Protein AF-A0A6I7PQ74-F1 (afdb_monomer)

Structure (mmCIF, N/CA/C/O backbone):
data_AF-A0A6I7PQ74-F1
#
_entry.id   AF-A0A6I7PQ74-F1
#
loop_
_atom_site.group_PDB
_atom_site.id
_atom_site.type_symbol
_atom_site.label_atom_id
_atom_site.label_alt_id
_atom_site.label_comp_id
_atom_site.label_asym_id
_atom_site.label_entity_id
_atom_site.label_seq_id
_atom_site.pdbx_PDB_ins_code
_atom_site.Cartn_x
_atom_site.Cartn_y
_atom_site.Cartn_z
_atom_site.occupancy
_atom_site.B_iso_or_equiv
_atom_site.auth_seq_id
_atom_site.auth_comp_id
_atom_site.auth_asym_id
_atom_site.auth_atom_id
_atom_site.pdbx_PDB_model_num
ATOM 1 N N . MET A 1 1 ? -25.616 -49.204 44.108 1.00 44.31 1 MET A N 1
ATOM 2 C CA . MET A 1 1 ? -26.438 -49.017 42.890 1.00 44.31 1 MET A CA 1
ATOM 3 C C . MET A 1 1 ? -25.703 -48.048 41.982 1.00 44.31 1 MET A C 1
ATOM 5 O O . MET A 1 1 ? -25.544 -46.885 42.328 1.00 44.31 1 MET A O 1
ATOM 9 N N . ASN A 1 2 ? -25.147 -48.596 40.903 1.00 40.66 2 ASN A N 1
ATOM 10 C CA . ASN A 1 2 ? -24.130 -47.999 40.041 1.00 40.66 2 ASN A CA 1
ATOM 11 C C . ASN A 1 2 ? -24.732 -46.964 39.084 1.00 40.66 2 ASN A C 1
ATOM 13 O O . ASN A 1 2 ? -25.643 -47.296 38.328 1.00 40.66 2 ASN A O 1
ATOM 17 N N . ARG A 1 3 ? -24.192 -45.739 39.067 1.00 51.81 3 ARG A N 1
ATOM 18 C CA . ARG A 1 3 ? -24.403 -44.793 37.964 1.00 51.81 3 ARG A CA 1
ATOM 19 C C . ARG A 1 3 ? -23.232 -44.907 36.997 1.00 51.81 3 ARG A C 1
ATOM 21 O O . ARG A 1 3 ? -22.090 -44.638 37.351 1.00 51.81 3 ARG A O 1
ATOM 28 N N . ILE A 1 4 ? -23.567 -45.382 35.807 1.00 55.44 4 ILE A N 1
ATOM 29 C CA . ILE A 1 4 ? -22.697 -45.624 34.663 1.00 55.44 4 ILE A CA 1
ATOM 30 C C . ILE A 1 4 ? -22.205 -44.278 34.119 1.00 55.44 4 ILE A C 1
ATOM 32 O O . ILE A 1 4 ? -22.999 -43.393 33.806 1.00 55.44 4 ILE A O 1
ATOM 36 N N . THR A 1 5 ? -20.888 -44.133 34.031 1.00 57.97 5 THR A N 1
ATOM 37 C CA . THR A 1 5 ? -20.173 -43.050 33.357 1.00 57.97 5 THR A CA 1
ATOM 38 C C . THR A 1 5 ? -20.185 -43.295 31.850 1.00 57.97 5 THR A C 1
ATOM 40 O O . THR A 1 5 ? -19.492 -44.170 31.334 1.00 57.97 5 THR A O 1
ATOM 43 N N . GLU A 1 6 ? -20.984 -42.517 31.125 1.00 54.41 6 GLU A N 1
ATOM 44 C CA . GLU A 1 6 ? -21.066 -42.579 29.667 1.00 54.41 6 GLU A CA 1
ATOM 45 C C . GLU A 1 6 ? -19.979 -41.679 29.050 1.00 54.41 6 GLU A C 1
ATOM 47 O O . GLU A 1 6 ? -20.106 -40.459 28.944 1.00 54.41 6 GLU A O 1
ATOM 52 N N . ILE A 1 7 ? -18.846 -42.293 28.695 1.00 57.53 7 ILE A N 1
ATOM 53 C CA . ILE A 1 7 ? -17.730 -41.641 27.999 1.00 57.53 7 ILE A CA 1
ATOM 54 C C . ILE A 1 7 ? -18.132 -41.433 26.536 1.00 57.53 7 ILE A C 1
ATOM 56 O O . ILE A 1 7 ? -18.120 -42.351 25.713 1.00 57.53 7 ILE A O 1
ATOM 60 N N . ARG A 1 8 ? -18.482 -40.188 26.212 1.00 53.41 8 ARG A N 1
ATOM 61 C CA . ARG A 1 8 ? -18.793 -39.712 24.863 1.00 53.41 8 ARG A CA 1
ATOM 62 C C . ARG A 1 8 ? -17.517 -39.742 24.007 1.00 53.41 8 ARG A C 1
ATOM 64 O O . ARG A 1 8 ? -16.715 -38.814 24.038 1.00 53.41 8 ARG A O 1
ATOM 71 N N . ARG A 1 9 ? -17.311 -40.829 23.255 1.00 46.28 9 ARG A N 1
ATOM 72 C CA . ARG A 1 9 ? -16.250 -40.944 22.239 1.00 46.28 9 ARG A CA 1
ATOM 73 C C . ARG A 1 9 ? -16.476 -39.898 21.143 1.00 46.28 9 ARG A C 1
ATOM 75 O O . ARG A 1 9 ? -17.407 -40.013 20.347 1.00 46.28 9 ARG A O 1
ATOM 82 N N . SER A 1 10 ? -15.618 -38.885 21.108 1.00 46.84 10 SER A N 1
ATOM 83 C CA . SER A 1 10 ? -15.500 -37.943 20.001 1.00 46.84 10 SER A CA 1
ATOM 84 C C . SER A 1 10 ? -15.026 -38.686 18.748 1.00 46.84 10 SER A C 1
ATOM 86 O O . SER A 1 10 ? -13.954 -39.287 18.713 1.00 46.84 10 SER A O 1
ATOM 88 N N . ARG A 1 11 ? -15.848 -38.665 17.696 1.00 48.28 11 ARG A N 1
ATOM 89 C CA . ARG A 1 11 ? -15.422 -39.039 16.346 1.00 48.28 11 ARG A CA 1
ATOM 90 C C . ARG A 1 11 ? -14.516 -37.922 15.828 1.00 48.28 11 ARG A C 1
ATOM 92 O O . ARG A 1 11 ? -15.005 -36.851 15.482 1.00 48.28 11 ARG A O 1
ATOM 99 N N . MET A 1 12 ? -13.205 -38.157 15.821 1.00 37.91 12 MET A N 1
ATOM 100 C CA . MET A 1 12 ? -12.262 -37.318 15.083 1.00 37.91 12 MET A CA 1
ATOM 101 C C . MET A 1 12 ? -12.514 -37.494 13.580 1.00 37.91 12 MET A C 1
ATOM 103 O O . MET A 1 12 ? -12.555 -38.615 13.077 1.00 37.91 12 MET A O 1
ATOM 107 N N . SER A 1 13 ? -12.731 -36.376 12.891 1.00 40.56 13 SER A N 1
ATOM 108 C CA . SER A 1 13 ? -12.896 -36.297 11.439 1.00 40.56 13 SER A CA 1
ATOM 109 C C . SER A 1 13 ? -11.535 -36.448 10.737 1.00 40.56 13 SER A C 1
ATOM 111 O O . SER A 1 13 ? -10.608 -35.720 11.100 1.00 40.56 13 SER A O 1
ATOM 113 N N . PRO A 1 14 ? -11.379 -37.340 9.741 1.00 44.56 14 PRO A N 1
ATOM 114 C CA . PRO A 1 14 ? -10.158 -37.464 8.953 1.00 44.56 14 PRO A CA 1
ATOM 115 C C . PRO A 1 14 ? -10.246 -36.578 7.698 1.00 44.56 14 PRO A C 1
ATOM 117 O O . PRO A 1 14 ? -10.572 -37.064 6.622 1.00 44.56 14 PRO A O 1
ATOM 120 N N . ILE A 1 15 ? -9.992 -35.267 7.816 1.00 44.56 15 ILE A N 1
ATOM 121 C CA . ILE A 1 15 ? -9.874 -34.360 6.646 1.00 44.56 15 ILE A CA 1
ATOM 122 C C . ILE A 1 15 ? -8.719 -33.357 6.830 1.00 44.56 15 ILE A C 1
ATOM 124 O O . ILE A 1 15 ? -8.861 -32.163 6.593 1.00 44.56 15 ILE A O 1
ATOM 128 N N . VAL A 1 16 ? -7.545 -33.822 7.265 1.00 44.41 16 VAL A N 1
ATOM 129 C CA . VAL A 1 16 ? -6.308 -33.019 7.190 1.00 44.41 16 VAL A CA 1
ATOM 130 C C . VAL A 1 16 ? -5.171 -33.915 6.714 1.00 44.41 16 VAL A C 1
ATOM 132 O O . VAL A 1 16 ? -4.283 -34.299 7.470 1.00 44.41 16 VAL A O 1
ATOM 135 N N . THR A 1 17 ? -5.234 -34.346 5.456 1.00 46.34 17 THR A N 1
ATOM 136 C CA . THR A 1 17 ? -4.121 -35.055 4.808 1.00 46.34 17 THR A CA 1
ATOM 137 C C . THR A 1 17 ? -4.219 -34.890 3.293 1.00 46.34 17 THR A C 1
ATOM 139 O O . THR A 1 17 ? -4.745 -35.768 2.627 1.00 46.34 17 THR A O 1
ATOM 142 N N . ALA A 1 18 ? -3.784 -33.740 2.763 1.00 39.78 18 ALA A N 1
ATOM 143 C CA . ALA A 1 18 ? -3.251 -33.577 1.397 1.00 39.78 18 ALA A CA 1
ATOM 144 C C . ALA A 1 18 ? -3.149 -32.086 1.026 1.00 39.78 18 ALA A C 1
ATOM 146 O O . ALA A 1 18 ? -4.133 -31.504 0.588 1.00 39.78 18 ALA A O 1
ATOM 147 N N . ALA A 1 19 ? -1.967 -31.486 1.203 1.00 38.53 19 ALA A N 1
ATOM 148 C CA . ALA A 1 19 ? -1.427 -30.396 0.370 1.00 38.53 19 ALA A CA 1
ATOM 149 C C . ALA A 1 19 ? -0.080 -29.923 0.953 1.00 38.53 19 ALA A C 1
ATOM 151 O O . ALA A 1 19 ? 0.060 -28.793 1.410 1.00 38.53 19 ALA A O 1
ATOM 152 N N . LEU A 1 20 ? 0.913 -30.815 0.990 1.00 41.53 20 LEU A N 1
ATOM 153 C CA . LEU A 1 20 ? 2.302 -30.449 1.274 1.00 41.53 20 LEU A CA 1
ATOM 154 C C . LEU A 1 20 ? 3.228 -31.266 0.364 1.00 41.53 20 LEU A C 1
ATOM 156 O O . LEU A 1 20 ? 3.844 -32.236 0.789 1.00 41.53 20 LEU A O 1
ATOM 160 N N . ALA A 1 21 ? 3.254 -30.910 -0.918 1.00 40.97 21 ALA A N 1
ATOM 161 C CA . ALA A 1 21 ? 4.256 -31.350 -1.886 1.00 40.97 21 ALA A CA 1
ATOM 162 C C . ALA A 1 21 ? 4.223 -30.400 -3.098 1.00 40.97 21 ALA A C 1
ATOM 164 O O . ALA A 1 21 ? 3.136 -29.987 -3.493 1.00 40.97 21 ALA A O 1
ATOM 165 N N . CYS A 1 22 ? 5.398 -30.111 -3.678 1.00 34.59 22 CYS A N 1
ATOM 166 C CA . CYS A 1 22 ? 5.695 -29.159 -4.773 1.00 34.59 22 CYS A CA 1
ATOM 167 C C . CYS A 1 22 ? 5.800 -27.691 -4.296 1.00 34.59 22 CYS A C 1
ATOM 169 O O . CYS A 1 22 ? 4.827 -27.126 -3.830 1.00 34.59 22 CYS A O 1
ATOM 171 N N . VAL A 1 23 ? 6.926 -26.968 -4.363 1.00 38.47 23 VAL A N 1
ATOM 172 C CA . VAL A 1 23 ? 8.074 -27.003 -5.284 1.00 38.47 23 VAL A CA 1
ATOM 173 C C . VAL A 1 23 ? 9.326 -26.492 -4.544 1.00 38.47 23 VAL A C 1
ATOM 175 O O . VAL A 1 23 ? 9.406 -25.318 -4.193 1.00 38.47 23 VAL A O 1
ATOM 178 N N . ILE A 1 24 ? 10.318 -27.361 -4.338 1.00 43.81 24 ILE A N 1
ATOM 179 C CA . ILE A 1 24 ? 11.718 -26.986 -4.084 1.00 43.81 24 ILE A CA 1
ATOM 180 C C . ILE A 1 24 ? 12.509 -27.559 -5.255 1.00 43.81 24 ILE A C 1
ATOM 182 O O . ILE A 1 24 ? 12.696 -28.769 -5.313 1.00 43.81 24 ILE A O 1
ATOM 186 N N . ALA A 1 25 ? 12.920 -26.706 -6.192 1.00 38.47 25 ALA A N 1
ATOM 187 C CA . ALA A 1 25 ? 14.064 -26.922 -7.082 1.00 38.47 25 ALA A CA 1
ATOM 188 C C . ALA A 1 25 ? 14.240 -25.689 -7.982 1.00 38.47 25 ALA A C 1
ATOM 190 O O . ALA A 1 25 ? 13.683 -25.631 -9.073 1.00 38.47 25 ALA A O 1
ATOM 191 N N . SER A 1 26 ? 15.043 -24.723 -7.539 1.00 37.19 26 SER A N 1
ATOM 192 C CA . SER A 1 26 ? 15.700 -23.791 -8.460 1.00 37.19 26 SER A CA 1
ATOM 193 C C . SER A 1 26 ? 17.198 -23.829 -8.170 1.00 37.19 26 SER A C 1
ATOM 195 O O . SER A 1 26 ? 17.600 -23.468 -7.061 1.00 37.19 26 SER A O 1
ATOM 197 N N . PRO A 1 27 ? 18.022 -24.319 -9.111 1.00 51.00 27 PRO A N 1
ATOM 198 C CA . PRO A 1 27 ? 19.454 -24.426 -8.917 1.00 51.00 27 PRO A CA 1
ATOM 199 C C . PRO A 1 27 ? 20.116 -23.050 -8.983 1.00 51.00 27 PRO A C 1
ATOM 201 O O . PRO A 1 27 ? 19.767 -22.193 -9.796 1.00 51.00 27 PRO A O 1
ATOM 204 N N . LEU A 1 28 ? 21.118 -22.889 -8.124 1.00 45.72 28 LEU A N 1
ATOM 205 C CA . LEU A 1 28 ? 22.180 -21.899 -8.232 1.00 45.72 28 LEU A CA 1
ATOM 206 C C . LEU A 1 28 ? 22.767 -21.910 -9.651 1.00 45.72 28 LEU A C 1
ATOM 208 O O . LEU A 1 28 ? 23.488 -22.836 -10.014 1.00 45.72 28 LEU A O 1
ATOM 212 N N . PHE A 1 29 ? 22.505 -20.858 -10.426 1.00 38.69 29 PHE A N 1
ATOM 213 C CA . PHE A 1 29 ? 23.342 -20.488 -11.564 1.00 38.69 29 PHE A CA 1
ATOM 214 C C . PHE A 1 29 ? 24.131 -19.235 -11.187 1.00 38.69 29 PHE A C 1
ATOM 216 O O . PHE A 1 29 ? 23.654 -18.106 -11.284 1.00 38.69 29 PHE A O 1
ATOM 223 N N . VAL A 1 30 ? 25.348 -19.475 -10.701 1.00 44.66 30 VAL A N 1
ATOM 224 C CA . VAL A 1 30 ? 26.424 -18.490 -10.612 1.00 44.66 30 VAL A CA 1
ATOM 225 C C . VAL A 1 30 ? 27.302 -18.688 -11.846 1.00 44.66 30 VAL A C 1
ATOM 227 O O . VAL A 1 30 ? 28.037 -19.663 -11.939 1.00 44.66 30 VAL A O 1
ATOM 230 N N . ALA A 1 31 ? 27.203 -17.762 -12.794 1.00 39.38 31 ALA A N 1
ATOM 231 C CA . ALA A 1 31 ? 28.202 -17.453 -13.818 1.00 39.38 31 ALA A CA 1
ATOM 232 C C . ALA A 1 31 ? 27.867 -16.015 -14.253 1.00 39.38 31 ALA A C 1
ATOM 234 O O . ALA A 1 31 ? 26.764 -15.746 -14.708 1.00 39.38 31 ALA A O 1
ATOM 235 N N . GLY A 1 32 ? 28.656 -14.999 -13.921 1.00 39.94 32 GLY A N 1
ATOM 236 C CA . GLY A 1 32 ? 29.970 -14.790 -14.506 1.00 39.94 32 GLY A CA 1
ATOM 237 C C . GLY A 1 32 ? 29.834 -13.838 -15.697 1.00 39.94 32 GLY A C 1
ATOM 238 O O . GLY A 1 32 ? 29.853 -14.288 -16.832 1.00 39.94 32 GLY A O 1
ATOM 239 N N . VAL A 1 33 ? 29.698 -12.531 -15.443 1.00 43.78 33 VAL A N 1
ATOM 240 C CA . VAL A 1 33 ? 30.029 -11.495 -16.436 1.00 43.78 33 VAL A CA 1
ATOM 241 C C . VAL A 1 33 ? 30.869 -10.434 -15.741 1.00 43.78 33 VAL A C 1
ATOM 243 O O . VAL A 1 33 ? 30.378 -9.587 -14.996 1.00 43.78 33 VAL A O 1
ATOM 246 N N . ALA A 1 34 ? 32.171 -10.562 -15.963 1.00 39.16 34 ALA A N 1
ATOM 247 C CA . ALA A 1 34 ? 33.168 -9.550 -15.699 1.00 39.16 34 ALA A CA 1
ATOM 248 C C . ALA A 1 34 ? 33.201 -8.530 -16.853 1.00 39.16 34 ALA A C 1
ATOM 250 O O . ALA A 1 34 ? 33.018 -8.896 -18.008 1.00 39.16 34 ALA A O 1
ATOM 251 N N . ALA A 1 35 ? 33.482 -7.278 -16.485 1.00 47.09 35 ALA A N 1
ATOM 252 C CA . ALA A 1 35 ? 34.265 -6.271 -17.210 1.00 47.09 35 ALA A CA 1
ATOM 253 C C . ALA A 1 35 ? 34.015 -6.018 -18.717 1.00 47.09 35 ALA A C 1
ATOM 255 O O . ALA A 1 35 ? 34.464 -6.781 -19.563 1.00 47.09 35 ALA A O 1
ATOM 256 N N . ALA A 1 36 ? 33.440 -4.845 -19.020 1.00 39.34 36 ALA A N 1
ATOM 257 C CA . ALA A 1 36 ? 33.632 -3.982 -20.208 1.00 39.34 36 ALA A CA 1
ATOM 258 C C . ALA A 1 36 ? 32.464 -2.967 -20.196 1.00 39.34 36 ALA A C 1
ATOM 260 O O . ALA A 1 36 ? 31.334 -3.378 -19.987 1.00 39.34 36 ALA A O 1
ATOM 261 N N . GLN A 1 37 ? 32.565 -1.649 -20.347 1.00 42.19 37 GLN A N 1
ATOM 262 C CA . GLN A 1 37 ? 33.570 -0.756 -20.903 1.00 42.19 37 GLN A CA 1
ATOM 263 C C . GLN A 1 37 ? 33.340 0.636 -20.293 1.00 42.19 37 GLN A C 1
ATOM 265 O O . GLN A 1 37 ? 32.221 1.141 -20.254 1.00 42.19 37 GLN A O 1
ATOM 270 N N . THR A 1 38 ? 34.423 1.261 -19.851 1.00 46.16 38 THR A N 1
ATOM 271 C CA . THR A 1 38 ? 34.591 2.715 -19.826 1.00 46.16 38 THR A CA 1
ATOM 272 C C . THR A 1 38 ? 34.871 3.201 -21.247 1.00 46.16 38 THR A C 1
ATOM 274 O O . THR A 1 38 ? 35.701 2.591 -21.922 1.00 46.16 38 THR A O 1
ATOM 277 N N . GLY A 1 39 ? 34.274 4.315 -21.673 1.00 38.22 39 GLY A N 1
ATOM 278 C CA . GLY A 1 39 ? 34.797 5.058 -22.819 1.00 38.22 39 GLY A CA 1
ATOM 279 C C . GLY A 1 39 ? 33.821 6.004 -23.515 1.00 38.22 39 GLY A C 1
ATOM 280 O O . GLY A 1 39 ? 32.796 5.565 -24.020 1.00 38.22 39 GLY A O 1
ATOM 281 N N . ALA A 1 40 ? 34.280 7.252 -23.622 1.00 37.44 40 ALA A N 1
ATOM 282 C CA . ALA A 1 40 ? 34.089 8.185 -24.734 1.00 37.44 40 ALA A CA 1
ATOM 283 C C . ALA A 1 40 ? 32.854 9.113 -24.743 1.00 37.44 40 ALA A C 1
ATOM 285 O O . ALA A 1 40 ? 31.758 8.755 -25.157 1.00 37.44 40 ALA A O 1
ATOM 286 N N . GLU A 1 41 ? 33.128 10.349 -24.306 1.00 42.25 41 GLU A N 1
ATOM 287 C CA . GLU A 1 41 ? 33.090 11.563 -25.143 1.00 42.25 41 GLU A CA 1
ATOM 288 C C . GLU A 1 41 ? 31.777 11.930 -25.854 1.00 42.25 41 GLU A C 1
ATOM 290 O O . GLU A 1 41 ? 31.393 11.356 -26.869 1.00 42.25 41 GLU A O 1
ATOM 295 N N . ALA A 1 42 ? 31.174 13.027 -25.390 1.00 42.72 42 ALA A N 1
ATOM 296 C CA . ALA A 1 42 ? 30.346 13.893 -26.221 1.00 42.72 42 ALA A CA 1
ATOM 297 C C . ALA A 1 42 ? 30.714 15.357 -25.931 1.00 42.72 42 ALA A C 1
ATOM 299 O O . ALA A 1 42 ? 30.072 16.043 -25.13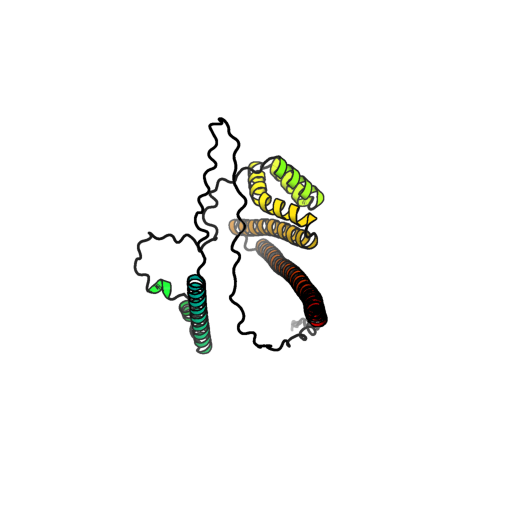6 1.00 42.72 42 ALA A O 1
ATOM 300 N N . GLU A 1 43 ? 31.800 15.804 -26.564 1.00 44.12 43 GLU A N 1
ATOM 301 C CA . GLU A 1 43 ? 32.066 17.217 -26.817 1.00 44.12 43 GLU A CA 1
ATOM 302 C C . GLU A 1 43 ? 31.292 17.698 -28.055 1.00 44.12 43 GLU A C 1
ATOM 304 O O . GLU A 1 43 ? 31.106 16.966 -29.024 1.00 44.12 43 GLU A O 1
ATOM 309 N N . ALA A 1 44 ? 30.951 18.987 -28.005 1.00 44.97 44 ALA A N 1
ATOM 310 C CA . ALA A 1 44 ? 30.674 19.895 -29.114 1.00 44.97 44 ALA A CA 1
ATOM 311 C C . ALA A 1 44 ? 29.372 19.710 -29.917 1.00 44.97 44 ALA A C 1
ATOM 313 O O . ALA A 1 44 ? 29.272 18.905 -30.834 1.00 44.97 44 ALA A O 1
ATOM 314 N N . GLN A 1 45 ? 28.451 20.658 -29.715 1.00 40.12 45 GLN A N 1
ATOM 315 C CA . GLN A 1 45 ? 28.135 21.615 -30.781 1.00 40.12 45 GLN A CA 1
ATOM 316 C C . GLN A 1 45 ? 27.555 22.902 -30.187 1.00 40.12 45 GLN A C 1
ATOM 318 O O . GLN A 1 45 ? 26.443 22.941 -29.663 1.00 40.12 45 GLN A O 1
ATOM 323 N N . GLY A 1 46 ? 28.368 23.957 -30.255 1.00 42.19 46 GLY A N 1
ATOM 324 C CA . GLY A 1 46 ? 27.918 25.327 -30.088 1.00 42.19 46 GLY A CA 1
ATOM 325 C C . GLY A 1 46 ? 27.106 25.757 -31.304 1.00 42.19 46 GLY A C 1
ATOM 326 O O . GLY A 1 46 ? 27.487 25.484 -32.440 1.00 42.19 46 GLY A O 1
ATOM 327 N N . VAL A 1 47 ? 26.003 26.452 -31.046 1.00 45.94 47 VAL A N 1
ATOM 328 C CA . VAL A 1 47 ? 25.350 27.320 -32.023 1.00 45.94 47 VAL A CA 1
ATOM 329 C C . VAL A 1 47 ? 25.173 28.678 -31.362 1.00 45.94 47 VAL A C 1
ATOM 331 O O . VAL A 1 47 ? 24.790 28.798 -30.197 1.00 45.94 47 VAL A O 1
ATOM 334 N N . GLU A 1 48 ? 25.584 29.672 -32.129 1.00 41.00 48 GLU A N 1
ATOM 335 C CA . GLU A 1 48 ? 25.868 31.043 -31.768 1.00 41.00 48 GLU A CA 1
ATOM 336 C C . GLU A 1 48 ? 24.662 31.806 -31.215 1.00 41.00 48 GLU A C 1
ATOM 338 O O . GLU A 1 48 ? 23.513 31.659 -31.635 1.00 41.00 48 GLU A O 1
ATOM 343 N N . ARG A 1 49 ? 24.985 32.691 -30.271 1.00 46.81 49 ARG A N 1
ATOM 344 C CA . ARG A 1 49 ? 24.196 33.864 -29.913 1.00 46.81 49 ARG A CA 1
ATOM 345 C C . ARG A 1 49 ? 24.380 34.931 -30.987 1.00 46.81 49 ARG A C 1
ATOM 347 O O . ARG A 1 49 ? 25.511 35.328 -31.213 1.00 46.81 49 ARG A O 1
ATOM 354 N N . GLU A 1 50 ? 23.279 35.518 -31.438 1.00 45.38 50 GLU A N 1
ATOM 355 C CA . GLU A 1 50 ? 23.146 36.966 -31.662 1.00 45.38 50 GLU A CA 1
ATOM 356 C C . GLU A 1 50 ? 21.646 37.314 -31.584 1.00 45.38 50 GLU A C 1
ATOM 358 O O . GLU A 1 50 ? 20.821 36.828 -32.346 1.00 45.38 50 GLU A O 1
ATOM 363 N N . ALA A 1 51 ? 21.199 37.850 -30.448 1.00 47.22 51 ALA A N 1
ATOM 364 C CA . ALA A 1 51 ? 21.057 39.283 -30.177 1.00 47.22 51 ALA A CA 1
ATOM 365 C C . ALA A 1 51 ? 19.746 39.881 -30.727 1.00 47.22 51 ALA A C 1
ATOM 367 O O . ALA A 1 51 ? 19.663 40.336 -31.864 1.00 47.22 51 ALA A O 1
ATOM 368 N N . ARG A 1 52 ? 18.739 39.999 -29.849 1.00 41.69 52 ARG A N 1
ATOM 369 C CA . ARG A 1 52 ? 17.787 41.113 -29.912 1.00 41.69 52 ARG A CA 1
ATOM 370 C C . ARG A 1 52 ? 17.272 41.494 -28.521 1.00 41.69 52 ARG A C 1
ATOM 372 O O . ARG A 1 52 ? 16.593 40.730 -27.847 1.00 41.69 52 ARG A O 1
ATOM 379 N N . THR A 1 53 ? 17.705 42.691 -28.139 1.00 47.66 53 THR A N 1
ATOM 380 C CA . THR A 1 53 ? 17.169 43.669 -27.176 1.00 47.66 53 THR A CA 1
ATOM 381 C C . THR A 1 53 ? 15.650 43.551 -26.971 1.00 47.66 53 THR A C 1
ATOM 383 O O . THR A 1 53 ? 14.931 43.300 -27.929 1.00 47.66 53 THR A O 1
ATOM 386 N N . ASP A 1 54 ? 15.068 43.783 -25.799 1.00 41.41 54 ASP A N 1
ATOM 387 C CA . ASP A 1 54 ? 14.985 45.081 -25.129 1.00 41.41 54 ASP A CA 1
ATOM 388 C C . ASP A 1 54 ? 14.053 44.927 -23.904 1.00 41.41 54 ASP A C 1
ATOM 390 O O . ASP A 1 54 ? 13.150 44.094 -23.897 1.00 41.41 54 ASP A O 1
ATOM 394 N N . ARG A 1 55 ? 14.249 45.817 -22.931 1.00 41.88 55 ARG A N 1
ATOM 395 C CA . ARG A 1 55 ? 13.228 46.391 -22.043 1.00 41.88 55 ARG A CA 1
ATOM 396 C C . ARG A 1 55 ? 12.404 45.530 -21.067 1.00 41.88 55 ARG A C 1
ATOM 398 O O . ARG A 1 55 ? 11.364 44.965 -21.368 1.00 41.88 55 ARG A O 1
ATOM 405 N N . THR A 1 56 ? 12.778 45.741 -19.801 1.00 50.59 56 THR A N 1
ATOM 406 C CA . THR A 1 56 ? 11.885 46.143 -18.695 1.00 50.59 56 THR A CA 1
ATOM 407 C C . THR A 1 56 ? 10.722 45.223 -18.339 1.00 50.59 56 THR A C 1
ATOM 409 O O . THR A 1 56 ? 9.598 45.482 -18.738 1.00 50.59 56 THR A O 1
ATOM 412 N N . GLU A 1 57 ? 10.959 44.317 -17.387 1.00 46.44 57 GLU A N 1
ATOM 413 C CA . GLU A 1 57 ? 9.963 43.989 -16.364 1.00 46.44 57 GLU A CA 1
ATOM 414 C C . GLU A 1 57 ? 10.647 43.619 -15.039 1.00 46.44 57 GLU A C 1
ATOM 416 O O . GLU A 1 57 ? 11.351 42.623 -14.878 1.00 46.44 57 GLU A O 1
ATOM 421 N N . ARG A 1 58 ? 10.479 44.528 -14.075 1.00 53.59 58 ARG A N 1
ATOM 422 C CA . ARG A 1 58 ? 10.759 44.324 -12.657 1.00 53.59 58 ARG A CA 1
ATOM 423 C C . ARG A 1 58 ? 9.770 43.288 -12.111 1.00 53.59 58 ARG A C 1
ATOM 425 O O . ARG A 1 58 ? 8.603 43.316 -12.478 1.00 53.59 58 ARG A O 1
ATOM 432 N N . ARG A 1 59 ? 10.210 42.559 -11.074 1.00 48.69 59 ARG A N 1
ATOM 433 C CA . ARG A 1 59 ? 9.379 41.831 -10.087 1.00 48.69 59 ARG A CA 1
ATOM 434 C C . ARG A 1 59 ? 9.043 40.376 -10.439 1.00 48.69 59 ARG A C 1
ATOM 436 O O . ARG A 1 59 ? 7.896 39.981 -10.574 1.00 48.69 59 ARG A O 1
ATOM 443 N N . GLY A 1 60 ? 10.086 39.556 -10.451 1.00 45.47 60 GLY A N 1
ATOM 444 C CA . GLY A 1 60 ? 9.964 38.106 -10.516 1.00 45.47 60 GLY A CA 1
ATOM 445 C C . GLY A 1 60 ? 11.329 37.480 -10.709 1.00 45.47 60 GLY A C 1
ATOM 446 O O . GLY A 1 60 ? 11.563 36.868 -11.737 1.00 45.47 60 GLY A O 1
ATOM 447 N N . GLN A 1 61 ? 12.264 37.677 -9.772 1.00 41.53 61 GLN A N 1
ATOM 448 C CA . GLN A 1 61 ? 13.445 36.817 -9.761 1.00 41.53 61 GLN A CA 1
ATOM 449 C C . GLN A 1 61 ? 12.935 35.405 -9.441 1.00 41.53 61 GLN A C 1
ATOM 451 O O . GLN A 1 61 ? 12.495 35.192 -8.303 1.00 41.53 61 GLN A O 1
ATOM 456 N N . PRO A 1 62 ? 12.939 34.441 -10.390 1.00 47.38 62 PRO A N 1
ATOM 457 C CA . PRO A 1 62 ? 12.868 33.050 -9.993 1.00 47.38 62 PRO A CA 1
ATOM 458 C C . PRO A 1 62 ? 13.994 32.895 -8.984 1.00 47.38 62 PRO A C 1
ATOM 460 O O . PRO A 1 62 ? 15.127 33.296 -9.261 1.00 47.38 62 PRO A O 1
ATOM 463 N N . ARG A 1 63 ? 13.681 32.399 -7.782 1.00 54.53 63 ARG A N 1
ATOM 464 C CA . ARG A 1 63 ? 14.731 31.886 -6.909 1.00 54.53 63 ARG A CA 1
ATOM 465 C C . ARG A 1 63 ? 15.532 30.978 -7.820 1.00 54.53 63 ARG A C 1
ATOM 467 O O . ARG A 1 63 ? 14.983 29.972 -8.267 1.00 54.53 63 ARG A O 1
ATOM 474 N N . GLN A 1 64 ? 16.752 31.395 -8.168 1.00 49.00 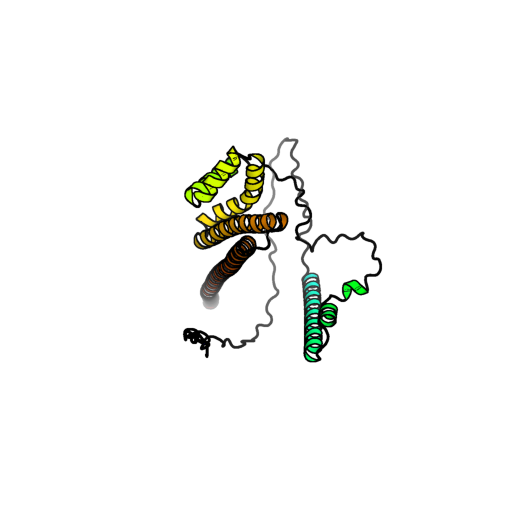64 GLN A N 1
ATOM 475 C CA . GLN A 1 64 ? 17.740 30.508 -8.736 1.00 49.00 64 GLN A CA 1
ATOM 476 C C . GLN A 1 64 ? 17.751 29.382 -7.724 1.00 49.00 64 GLN A C 1
ATOM 478 O O . GLN A 1 64 ? 18.213 29.537 -6.591 1.00 49.00 64 GLN A O 1
ATOM 483 N N . ARG A 1 65 ? 17.057 28.300 -8.082 1.00 49.50 65 ARG A N 1
ATOM 484 C CA . ARG A 1 65 ? 17.194 27.006 -7.464 1.00 49.50 65 ARG A CA 1
ATOM 485 C C . ARG A 1 65 ? 18.629 26.715 -7.811 1.00 49.50 65 ARG A C 1
ATOM 487 O O . ARG A 1 65 ? 18.893 26.229 -8.905 1.00 49.50 65 ARG A O 1
ATOM 494 N N . GLY A 1 66 ? 19.526 27.224 -6.961 1.00 49.41 66 GLY A N 1
ATOM 495 C CA . GLY A 1 66 ? 20.946 27.070 -7.136 1.00 49.41 66 GLY A CA 1
ATOM 496 C C . GLY A 1 66 ? 21.128 25.611 -7.463 1.00 49.41 66 GLY A C 1
ATOM 497 O O . GLY A 1 66 ? 20.419 24.766 -6.898 1.00 49.41 66 GLY A O 1
ATOM 498 N N . GLU A 1 67 ? 21.986 25.352 -8.435 1.00 48.31 67 GLU A N 1
ATOM 499 C CA . GLU A 1 67 ? 22.624 24.070 -8.656 1.00 48.31 67 GLU A CA 1
ATOM 500 C C . GLU A 1 67 ? 23.257 23.646 -7.324 1.00 48.31 67 GLU A C 1
ATOM 502 O O . GLU A 1 67 ? 24.453 23.747 -7.079 1.00 48.31 67 GLU A O 1
ATOM 507 N N . ALA A 1 68 ? 22.411 23.248 -6.381 1.00 50.00 68 ALA A N 1
ATOM 508 C CA . ALA A 1 68 ? 22.734 22.739 -5.079 1.00 50.00 68 ALA A CA 1
ATOM 509 C C . ALA A 1 68 ? 23.103 21.301 -5.366 1.00 50.00 68 ALA A C 1
ATOM 511 O O . ALA A 1 68 ? 22.303 20.396 -5.159 1.00 50.00 68 ALA A O 1
ATOM 512 N N . GLY A 1 69 ? 24.287 21.173 -5.964 1.00 52.16 69 GLY A N 1
ATOM 513 C CA . GLY A 1 69 ? 24.964 19.959 -6.338 1.00 52.16 69 GLY A CA 1
ATOM 514 C C . GLY A 1 69 ? 24.031 18.913 -6.920 1.00 52.16 69 GLY A C 1
ATOM 515 O O . GLY A 1 69 ? 23.473 18.096 -6.182 1.00 52.16 69 GLY A O 1
ATOM 516 N N . ALA A 1 70 ? 24.095 18.748 -8.238 1.00 48.94 70 ALA A N 1
ATOM 517 C CA . ALA A 1 70 ? 24.452 17.415 -8.700 1.00 48.94 70 ALA A CA 1
ATOM 518 C C . ALA A 1 70 ? 25.761 17.048 -7.975 1.00 48.94 70 ALA A C 1
ATOM 520 O O . ALA A 1 70 ? 26.856 17.300 -8.460 1.00 48.94 70 ALA A O 1
ATOM 521 N N . ARG A 1 71 ? 25.651 16.611 -6.712 1.00 58.81 71 ARG 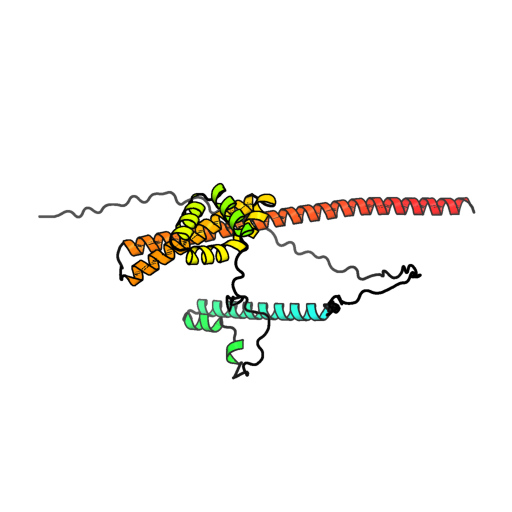A N 1
ATOM 522 C CA . ARG A 1 71 ? 26.749 16.017 -5.975 1.00 58.81 71 ARG A CA 1
ATOM 523 C C . ARG A 1 71 ? 27.031 14.796 -6.807 1.00 58.81 71 ARG A C 1
ATOM 525 O O . ARG A 1 71 ? 26.231 13.863 -6.772 1.00 58.81 71 ARG A O 1
ATOM 532 N N . GLU A 1 72 ? 28.074 14.869 -7.620 1.00 56.72 72 GLU A N 1
ATOM 533 C CA . GLU A 1 72 ? 28.641 13.705 -8.265 1.00 56.72 72 GLU A CA 1
ATOM 534 C C . GLU A 1 72 ? 28.756 12.658 -7.166 1.00 56.72 72 GLU A C 1
ATOM 536 O O . GLU A 1 72 ? 29.502 12.809 -6.194 1.00 56.72 72 GLU A O 1
ATOM 541 N N . PHE A 1 73 ? 27.872 11.666 -7.227 1.00 65.56 73 PHE A N 1
ATOM 542 C CA . PHE A 1 73 ? 27.923 10.532 -6.335 1.00 65.56 73 PHE A CA 1
ATOM 543 C C . PHE A 1 73 ? 29.155 9.772 -6.783 1.00 65.56 73 PHE A C 1
ATOM 545 O O . PHE A 1 73 ? 29.054 8.908 -7.651 1.00 65.56 73 PHE A O 1
ATOM 552 N N . SER A 1 74 ? 30.323 10.163 -6.265 1.00 85.50 74 SER A N 1
ATOM 553 C CA . SER A 1 74 ? 31.554 9.510 -6.668 1.00 85.50 74 SER A CA 1
ATOM 554 C C . SER A 1 74 ? 31.406 8.022 -6.376 1.00 85.50 74 SER A C 1
ATOM 556 O O . SER A 1 74 ? 30.845 7.604 -5.350 1.00 85.50 74 SER A O 1
ATOM 558 N N . THR A 1 75 ? 31.864 7.218 -7.324 1.00 86.88 75 THR A N 1
ATOM 559 C CA . THR A 1 75 ? 31.882 5.761 -7.227 1.00 86.88 75 THR A CA 1
ATOM 560 C C . THR A 1 75 ? 32.534 5.298 -5.926 1.00 86.88 75 THR A C 1
ATOM 562 O O . THR A 1 75 ? 32.084 4.332 -5.317 1.00 86.88 75 THR A O 1
ATOM 565 N N . GLU A 1 76 ? 33.518 6.050 -5.439 1.00 88.81 76 GLU A N 1
ATOM 566 C CA . GLU A 1 76 ? 34.224 5.854 -4.177 1.00 88.81 76 GLU A CA 1
ATOM 567 C C . GLU A 1 76 ? 33.297 6.018 -2.967 1.00 88.81 76 GLU A C 1
ATOM 569 O O . GLU A 1 76 ? 33.267 5.135 -2.111 1.00 88.81 76 GLU A O 1
ATOM 574 N N . VAL A 1 77 ? 32.473 7.072 -2.914 1.00 84.00 77 VAL A N 1
ATOM 575 C CA . VAL A 1 77 ? 31.504 7.271 -1.818 1.00 84.00 77 VAL A CA 1
ATOM 576 C C . VAL A 1 77 ? 30.430 6.182 -1.835 1.00 84.00 77 VAL A C 1
ATOM 578 O O . VAL A 1 77 ? 29.976 5.729 -0.781 1.00 84.00 77 VAL A O 1
ATOM 581 N N . MET A 1 78 ? 30.006 5.737 -3.021 1.00 87.25 78 MET A N 1
ATOM 582 C CA . MET A 1 78 ? 29.053 4.632 -3.138 1.00 87.25 78 MET A CA 1
ATOM 583 C C . MET A 1 78 ? 29.676 3.302 -2.694 1.00 87.25 78 MET A C 1
ATOM 585 O O . MET A 1 78 ? 29.042 2.570 -1.935 1.00 87.25 78 MET A O 1
ATOM 589 N N . ARG A 1 79 ? 30.926 3.024 -3.089 1.00 93.69 79 ARG A N 1
ATOM 590 C CA . ARG A 1 79 ? 31.692 1.849 -2.652 1.00 93.69 79 ARG A CA 1
ATOM 591 C C . ARG A 1 79 ? 31.852 1.838 -1.136 1.00 93.69 79 ARG A C 1
ATOM 593 O O . ARG A 1 79 ? 31.523 0.838 -0.516 1.00 93.69 79 ARG A O 1
ATOM 600 N N . GLU A 1 80 ? 32.257 2.951 -0.529 1.00 93.38 80 GLU A N 1
ATOM 601 C CA . GLU A 1 80 ? 32.405 3.063 0.927 1.00 93.38 80 GLU A CA 1
ATOM 602 C C . GLU A 1 80 ? 31.082 2.789 1.661 1.00 93.38 80 GLU A C 1
ATOM 604 O O . GLU A 1 80 ? 31.045 2.034 2.634 1.00 93.38 80 GLU A O 1
ATOM 609 N N . ARG A 1 81 ? 29.964 3.339 1.165 1.00 83.56 81 ARG A N 1
ATOM 610 C CA . ARG A 1 81 ? 28.632 3.073 1.733 1.00 83.56 81 ARG A CA 1
ATOM 611 C C . ARG A 1 81 ? 28.228 1.608 1.616 1.00 83.56 81 ARG A C 1
ATOM 613 O O . ARG A 1 81 ? 27.659 1.076 2.566 1.00 83.56 81 ARG A O 1
ATOM 620 N N . LEU A 1 82 ? 28.497 0.973 0.477 1.00 90.88 82 LEU A N 1
ATOM 621 C CA . LEU A 1 82 ? 28.191 -0.440 0.260 1.00 90.88 82 LEU A CA 1
ATOM 622 C C . LEU A 1 82 ? 29.066 -1.341 1.134 1.00 90.88 82 LEU A C 1
ATOM 624 O O . LEU A 1 82 ? 28.526 -2.231 1.781 1.00 90.88 82 LEU A O 1
ATOM 628 N N . THR A 1 83 ? 30.367 -1.066 1.243 1.00 93.25 83 THR A N 1
ATOM 629 C CA . THR A 1 83 ? 31.280 -1.786 2.145 1.00 93.25 83 THR A CA 1
ATOM 630 C C . THR A 1 83 ? 30.830 -1.661 3.593 1.00 93.25 83 THR A C 1
ATOM 632 O O . THR A 1 83 ? 30.738 -2.655 4.306 1.00 93.25 83 THR A O 1
ATOM 635 N N . LYS A 1 84 ? 30.471 -0.450 4.031 1.00 90.25 84 LYS A N 1
ATOM 636 C CA . LYS A 1 84 ? 29.928 -0.244 5.373 1.00 90.25 84 LYS A CA 1
ATOM 637 C C . LYS A 1 84 ? 28.645 -1.043 5.592 1.00 90.25 84 LYS A C 1
ATOM 639 O O . LYS A 1 84 ? 28.502 -1.695 6.618 1.00 90.25 84 LYS A O 1
ATOM 644 N N . ARG A 1 85 ? 27.727 -1.018 4.621 1.00 87.88 85 ARG A N 1
ATOM 645 C CA . ARG A 1 85 ? 26.472 -1.769 4.702 1.00 87.88 85 ARG A CA 1
ATOM 646 C C . ARG A 1 85 ? 26.705 -3.281 4.737 1.00 87.88 85 ARG A C 1
ATOM 648 O O . ARG A 1 85 ? 25.971 -3.962 5.442 1.00 87.88 85 ARG A O 1
ATOM 655 N N . LEU A 1 86 ? 27.699 -3.783 4.006 1.00 93.38 86 LEU A N 1
ATOM 656 C CA . LEU A 1 86 ? 28.104 -5.188 4.030 1.00 93.38 86 LEU A CA 1
ATOM 657 C C . LEU A 1 86 ? 28.612 -5.577 5.424 1.00 93.38 86 LEU A C 1
ATOM 659 O O . LEU A 1 86 ? 28.094 -6.516 6.016 1.00 93.38 86 LEU A O 1
ATOM 663 N N . ASN A 1 87 ? 29.516 -4.776 5.995 1.00 90.62 87 ASN A N 1
ATOM 664 C CA . ASN A 1 87 ? 30.038 -4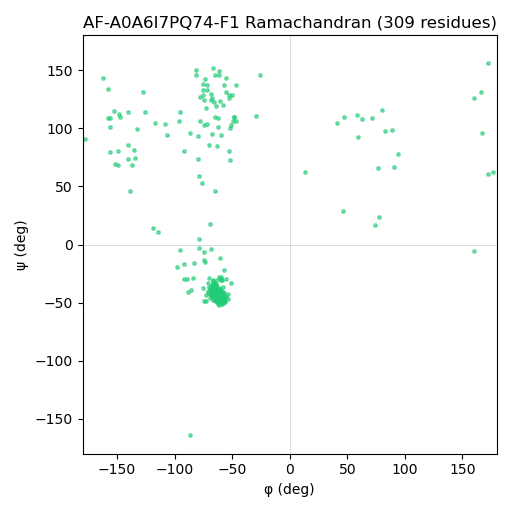.997 7.346 1.00 90.62 87 ASN A CA 1
ATOM 665 C C . ASN A 1 87 ? 28.928 -4.963 8.413 1.00 90.62 87 ASN A C 1
ATOM 667 O O . ASN A 1 87 ? 28.945 -5.764 9.345 1.00 90.62 87 ASN A O 1
ATOM 671 N N . ASP A 1 88 ? 27.949 -4.059 8.277 1.00 84.88 88 ASP A N 1
ATOM 672 C CA . ASP A 1 88 ? 26.794 -3.995 9.181 1.00 84.88 88 ASP A CA 1
ATOM 673 C C . ASP A 1 88 ? 25.961 -5.294 9.126 1.00 84.88 88 ASP A C 1
ATOM 675 O O . ASP A 1 88 ? 25.514 -5.780 10.167 1.00 84.88 88 ASP A O 1
ATOM 679 N N . ILE A 1 89 ? 25.770 -5.861 7.926 1.00 89.56 89 ILE A N 1
ATOM 680 C CA . ILE A 1 89 ? 25.043 -7.124 7.710 1.00 89.56 89 ILE A CA 1
ATOM 681 C C . ILE A 1 89 ? 25.826 -8.308 8.282 1.00 89.56 89 ILE A C 1
ATOM 683 O O . ILE A 1 89 ? 25.236 -9.152 8.954 1.00 89.56 89 ILE A O 1
ATOM 687 N N . ASP A 1 90 ? 27.139 -8.370 8.065 1.00 94.44 90 ASP A N 1
ATOM 688 C CA . ASP A 1 90 ? 27.975 -9.454 8.589 1.00 94.44 90 ASP A CA 1
ATOM 689 C C . ASP A 1 90 ? 28.009 -9.446 10.123 1.00 94.44 90 ASP A C 1
ATOM 691 O O . ASP A 1 90 ? 27.879 -10.496 10.754 1.00 94.44 90 ASP A O 1
ATOM 695 N N . ALA A 1 91 ? 28.068 -8.262 10.739 1.00 90.88 91 ALA A N 1
ATOM 696 C CA . ALA A 1 91 ? 27.961 -8.117 12.188 1.00 90.88 91 ALA A CA 1
ATOM 697 C C . ALA A 1 91 ? 26.581 -8.542 12.721 1.00 90.88 91 ALA A C 1
ATOM 699 O O . ALA A 1 91 ? 26.477 -9.113 13.805 1.00 90.88 91 ALA A O 1
ATOM 700 N N . GLU A 1 92 ? 25.504 -8.265 11.982 1.00 91.12 92 GLU A N 1
ATOM 701 C CA . GLU A 1 92 ? 24.158 -8.726 12.334 1.00 91.12 92 GLU A CA 1
ATOM 702 C C . GLU A 1 92 ? 24.025 -10.248 12.212 1.00 91.12 92 GLU A C 1
ATOM 704 O O . GLU A 1 92 ? 23.492 -10.890 13.117 1.00 91.12 92 GLU A O 1
ATOM 709 N N . ARG A 1 93 ? 24.581 -10.838 11.149 1.00 94.38 93 ARG A N 1
ATOM 710 C CA . ARG A 1 93 ? 24.611 -12.289 10.947 1.00 94.38 93 ARG A CA 1
ATOM 711 C C . ARG A 1 93 ? 25.389 -13.004 12.050 1.00 94.38 93 ARG A C 1
ATOM 713 O O . ARG A 1 93 ? 24.915 -14.030 12.537 1.00 94.38 93 ARG A O 1
ATOM 720 N N . ALA A 1 94 ? 26.541 -12.468 12.452 1.00 95.19 94 ALA A N 1
ATOM 721 C CA . ALA A 1 94 ? 27.323 -13.006 13.563 1.00 95.19 94 ALA A CA 1
ATOM 722 C C . ALA A 1 94 ? 26.495 -13.031 14.858 1.00 95.19 94 ALA A C 1
ATOM 724 O O . ALA A 1 94 ? 26.320 -14.095 15.438 1.00 95.19 94 ALA A O 1
ATOM 725 N N . ARG A 1 95 ? 25.845 -11.913 15.220 1.00 94.75 95 ARG A N 1
ATOM 726 C CA . ARG A 1 95 ? 24.979 -11.838 16.415 1.00 94.75 95 ARG A CA 1
ATOM 727 C C . ARG A 1 95 ? 23.838 -12.851 16.411 1.00 94.75 95 ARG A C 1
ATOM 729 O O . ARG A 1 95 ? 23.548 -13.451 17.439 1.00 94.75 95 ARG A O 1
ATOM 736 N N . ILE A 1 96 ? 23.167 -13.025 15.272 1.00 95.56 96 ILE A N 1
ATOM 737 C CA . ILE A 1 96 ? 22.087 -14.015 15.152 1.00 95.56 96 ILE A CA 1
ATOM 738 C C . ILE A 1 96 ? 22.647 -15.430 15.319 1.00 95.56 96 ILE A C 1
ATOM 740 O O . ILE A 1 96 ? 22.018 -16.256 15.971 1.00 95.56 96 ILE A O 1
ATOM 744 N N . THR A 1 97 ? 23.827 -15.700 14.760 1.00 96.81 97 THR A N 1
ATOM 745 C CA . THR A 1 97 ? 24.496 -17.001 14.897 1.00 96.81 97 THR A CA 1
ATOM 746 C C . THR A 1 97 ? 24.854 -17.273 16.359 1.00 96.81 97 THR A C 1
ATOM 748 O O . THR A 1 97 ? 24.534 -18.341 16.865 1.00 96.81 97 THR A O 1
ATOM 751 N N . ASP A 1 98 ? 25.404 -16.288 17.069 1.00 96.62 98 ASP A N 1
ATOM 752 C CA . ASP A 1 98 ? 25.718 -16.403 18.499 1.00 96.62 98 ASP A CA 1
ATOM 753 C C . ASP A 1 98 ? 24.453 -16.616 19.346 1.00 96.62 98 ASP A C 1
ATOM 755 O O . ASP A 1 98 ? 24.434 -17.441 20.257 1.00 96.62 98 ASP A O 1
ATOM 759 N N . ALA A 1 99 ? 23.365 -15.909 19.024 1.00 96.56 99 ALA A N 1
ATOM 760 C CA . ALA A 1 99 ? 22.077 -16.076 19.691 1.00 96.56 99 ALA A CA 1
ATOM 761 C C . ALA A 1 99 ? 21.473 -17.473 19.470 1.00 96.56 99 ALA A C 1
ATOM 763 O O . ALA A 1 99 ? 20.845 -18.002 20.384 1.00 96.56 99 ALA A O 1
ATOM 764 N N . LEU A 1 100 ? 21.668 -18.075 18.291 1.00 95.62 100 LEU A N 1
ATOM 765 C CA . LEU A 1 100 ? 21.253 -19.454 18.019 1.00 95.62 100 LEU A CA 1
ATOM 766 C C . LEU A 1 100 ? 22.074 -20.455 18.836 1.00 95.62 100 LEU A C 1
ATOM 768 O O . LEU A 1 100 ? 21.482 -21.318 19.473 1.00 95.62 100 LEU A O 1
ATOM 772 N N . THR A 1 101 ? 23.397 -20.283 18.911 1.00 97.44 101 THR A N 1
ATOM 773 C CA . THR A 1 101 ? 24.260 -21.121 19.760 1.00 97.44 101 THR A CA 1
ATOM 774 C C . THR A 1 101 ? 23.826 -21.062 21.229 1.00 97.44 101 THR A C 1
ATOM 776 O O . THR A 1 101 ? 23.688 -22.096 21.870 1.00 97.44 101 THR A O 1
ATOM 779 N N . LEU A 1 102 ? 23.503 -19.869 21.748 1.00 97.81 102 LEU A N 1
ATOM 780 C CA . LEU A 1 102 ? 22.975 -19.710 23.110 1.00 97.81 102 LEU A CA 1
ATOM 781 C C . LEU A 1 102 ? 21.647 -20.455 23.326 1.00 97.81 102 LEU A C 1
ATOM 783 O O . LEU A 1 102 ? 21.415 -20.991 24.408 1.00 97.81 102 LEU A O 1
ATOM 787 N N . ILE A 1 103 ? 20.767 -20.488 22.321 1.00 96.88 103 ILE A N 1
ATOM 788 C CA . ILE A 1 103 ? 19.514 -21.255 22.389 1.00 96.88 103 ILE A CA 1
ATOM 789 C C . ILE A 1 103 ? 19.811 -22.758 22.433 1.00 96.88 103 ILE A C 1
ATOM 791 O O . ILE A 1 103 ? 19.215 -23.462 23.250 1.00 96.88 103 ILE A O 1
ATOM 795 N N . ASP A 1 104 ? 20.727 -23.235 21.589 1.00 97.25 104 ASP A N 1
ATOM 796 C CA . ASP A 1 104 ? 21.111 -24.649 21.515 1.00 97.25 104 ASP A CA 1
ATOM 797 C C . ASP A 1 104 ? 21.780 -25.132 22.816 1.00 97.25 104 ASP A C 1
ATOM 799 O O . ASP A 1 104 ? 21.537 -26.256 23.260 1.00 97.25 104 ASP A O 1
ATOM 803 N N . ASP A 1 105 ? 22.528 -24.252 23.486 1.00 97.88 105 ASP A N 1
ATOM 804 C CA . ASP A 1 105 ? 23.150 -24.498 24.793 1.00 97.88 105 ASP A CA 1
ATOM 805 C C . ASP A 1 105 ? 22.165 -24.377 25.980 1.00 97.88 105 ASP A C 1
ATOM 807 O O . ASP A 1 105 ? 22.529 -24.625 27.133 1.00 97.88 105 ASP A O 1
ATOM 811 N N . GLY A 1 106 ? 20.902 -24.013 25.728 1.00 97.12 106 GLY A N 1
ATOM 812 C CA . GLY A 1 106 ? 19.860 -23.903 26.753 1.00 97.12 106 GLY A CA 1
ATOM 813 C C . GLY A 1 106 ? 19.934 -22.635 27.612 1.00 97.12 106 GLY A C 1
ATOM 814 O O . GLY A 1 106 ? 19.425 -22.627 28.737 1.00 97.12 106 GLY A O 1
ATOM 815 N N . ALA A 1 107 ? 20.549 -21.560 27.109 1.00 97.75 107 ALA A N 1
ATOM 816 C CA . ALA A 1 107 ? 20.606 -20.276 27.801 1.00 97.75 107 ALA A CA 1
ATOM 817 C C . ALA A 1 107 ? 19.196 -19.686 28.035 1.00 97.75 107 ALA A C 1
ATOM 819 O O . ALA A 1 107 ? 18.272 -19.893 27.238 1.00 97.75 107 ALA A O 1
ATOM 820 N N . PRO A 1 108 ? 18.992 -18.911 29.116 1.00 97.62 108 PRO A N 1
ATOM 821 C CA . PRO A 1 108 ? 17.711 -18.269 29.379 1.00 97.62 108 PRO A CA 1
ATOM 822 C C . PRO A 1 108 ? 17.372 -17.232 28.297 1.00 97.62 108 PRO A C 1
ATOM 824 O O . PRO A 1 108 ? 18.231 -16.498 27.810 1.00 97.62 108 PRO A O 1
ATOM 827 N N . ALA A 1 109 ? 16.082 -17.096 27.975 1.00 93.44 109 ALA A N 1
ATOM 828 C CA . ALA A 1 109 ? 15.603 -16.197 26.918 1.00 93.44 109 ALA A CA 1
ATOM 829 C C . ALA A 1 109 ? 16.051 -14.729 27.083 1.00 93.44 109 ALA A C 1
ATOM 831 O O . ALA A 1 109 ? 16.218 -14.019 26.093 1.00 93.44 109 ALA A O 1
ATOM 832 N N . GLU A 1 110 ? 16.263 -14.258 28.317 1.00 95.19 110 GLU A N 1
ATOM 833 C CA . GLU A 1 110 ? 16.762 -12.902 28.571 1.00 95.19 110 GLU A CA 1
ATOM 834 C C . GLU A 1 110 ? 18.186 -12.693 28.032 1.00 95.19 110 GLU A C 1
ATOM 836 O O . GLU A 1 110 ? 18.497 -11.626 27.504 1.00 95.19 110 GLU A O 1
ATOM 841 N N . GLU A 1 111 ? 19.040 -13.711 28.123 1.00 95.75 111 GLU A N 1
ATOM 842 C CA . GLU A 1 111 ? 20.419 -13.670 27.638 1.00 95.75 111 GLU A CA 1
ATOM 843 C C . GLU A 1 111 ? 20.472 -13.675 26.107 1.00 95.75 111 GLU A C 1
ATOM 845 O O . GLU A 1 111 ? 21.169 -12.852 25.513 1.00 95.75 111 GLU A O 1
ATOM 850 N N . VAL A 1 112 ? 19.626 -14.490 25.470 1.00 96.94 112 VAL A N 1
ATOM 851 C CA . VAL A 1 112 ? 19.424 -14.496 24.010 1.00 96.94 112 VAL A CA 1
ATOM 852 C C . VAL A 1 112 ? 18.923 -13.132 23.518 1.00 96.94 112 VAL A C 1
ATOM 854 O O . VAL A 1 112 ? 19.423 -12.574 22.544 1.00 96.94 112 VAL A O 1
ATOM 857 N N . LEU A 1 113 ? 17.947 -12.532 24.206 1.00 92.56 113 LEU A N 1
ATOM 858 C CA . LEU A 1 113 ? 17.460 -11.197 23.845 1.00 92.56 113 LEU A CA 1
ATOM 859 C C . LEU A 1 113 ? 18.518 -10.112 24.071 1.00 92.56 113 LEU A C 1
ATOM 861 O O . LEU A 1 113 ? 18.519 -9.106 23.360 1.00 92.56 113 LEU A O 1
ATOM 865 N N . ARG A 1 114 ? 19.406 -10.290 25.054 1.00 93.06 114 ARG A N 1
ATOM 866 C CA . ARG A 1 114 ? 20.512 -9.370 25.332 1.00 93.06 114 ARG A CA 1
ATOM 867 C C . ARG A 1 114 ? 21.589 -9.443 24.249 1.00 93.06 114 ARG A C 1
ATOM 869 O O . ARG A 1 114 ? 22.060 -8.383 23.848 1.00 93.06 114 ARG A O 1
ATOM 876 N N . SER A 1 115 ? 21.922 -10.630 23.734 1.00 94.00 115 SER A N 1
ATOM 877 C CA . SER A 1 115 ? 22.908 -10.801 22.651 1.00 94.00 115 SER A CA 1
ATOM 878 C C . SER A 1 115 ? 22.419 -10.271 21.296 1.00 94.00 115 SER A C 1
ATOM 880 O O . SER A 1 115 ? 23.210 -9.771 20.498 1.00 94.00 115 SER A O 1
ATOM 882 N N . LEU A 1 116 ? 21.102 -10.284 21.057 1.00 94.00 116 LEU A N 1
ATOM 88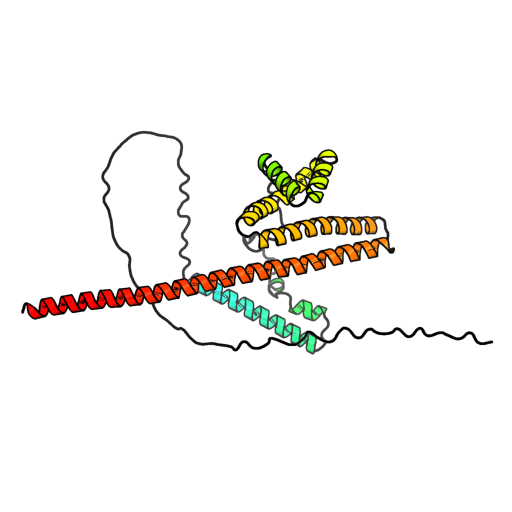3 C CA . LEU A 1 116 ? 20.503 -9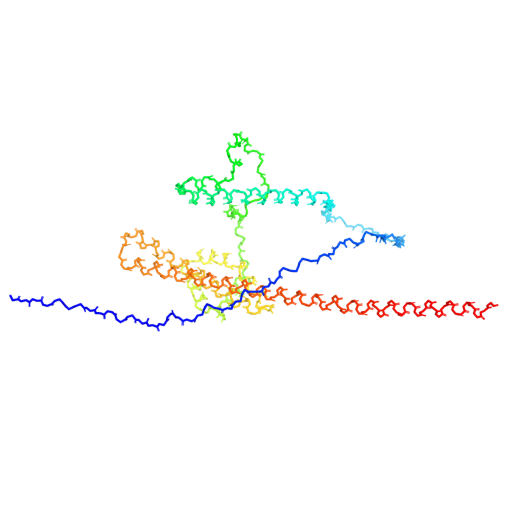.689 19.858 1.00 94.00 116 LEU A CA 1
ATOM 884 C C . LEU A 1 116 ? 20.483 -8.150 19.873 1.00 94.00 116 LEU A C 1
ATOM 886 O O . LEU A 1 116 ? 20.271 -7.535 18.823 1.00 94.00 116 LEU A O 1
ATOM 890 N N . ARG A 1 117 ? 20.693 -7.496 21.026 1.00 88.56 117 ARG A N 1
ATOM 891 C CA . ARG A 1 117 ? 20.747 -6.028 21.082 1.00 88.56 117 ARG A CA 1
ATOM 892 C C . ARG A 1 117 ? 22.046 -5.527 20.438 1.00 88.56 117 ARG A C 1
ATOM 894 O O . ARG A 1 117 ? 23.120 -6.026 20.766 1.00 88.56 117 ARG A O 1
ATOM 901 N N . PRO A 1 118 ? 21.995 -4.514 19.553 1.00 83.69 118 PRO A N 1
ATOM 902 C CA . PRO A 1 118 ? 23.201 -3.908 19.007 1.00 83.69 118 PRO A CA 1
ATOM 903 C C . PRO A 1 118 ? 24.082 -3.370 20.142 1.00 83.69 118 PRO A C 1
ATOM 905 O O . PRO A 1 118 ? 23.677 -2.478 20.884 1.00 83.69 118 PRO A O 1
ATOM 908 N N . GLN A 1 119 ? 25.313 -3.870 20.252 1.00 72.06 119 GLN A N 1
ATOM 909 C CA . GLN A 1 119 ? 26.276 -3.459 21.285 1.00 72.06 119 GLN A CA 1
ATOM 910 C C . GLN A 1 119 ? 26.643 -1.959 21.228 1.00 72.06 119 GLN A C 1
ATOM 912 O O . GLN A 1 119 ? 27.199 -1.412 22.177 1.00 72.06 119 GLN A O 1
ATOM 917 N N . ALA A 1 120 ? 26.265 -1.268 20.146 1.00 64.38 120 ALA A N 1
ATOM 918 C CA . ALA A 1 120 ? 26.448 0.169 19.957 1.00 64.38 120 ALA A CA 1
ATOM 919 C C . ALA A 1 120 ? 25.803 1.040 21.056 1.00 64.38 120 ALA A C 1
ATOM 921 O O . ALA A 1 120 ? 26.241 2.173 21.252 1.00 64.38 120 ALA A O 1
ATOM 922 N N . ASP A 1 121 ? 24.813 0.522 21.790 1.00 56.62 121 ASP A N 1
ATOM 923 C CA . ASP A 1 121 ? 24.166 1.261 22.881 1.00 56.62 121 ASP A CA 1
ATOM 924 C C . ASP A 1 121 ? 24.943 1.194 24.212 1.00 56.62 121 ASP A C 1
ATOM 926 O O . ASP A 1 121 ? 24.696 2.010 25.097 1.00 56.62 121 ASP A O 1
ATOM 930 N N . ALA A 1 122 ? 25.900 0.268 24.368 1.00 59.19 122 ALA A N 1
ATOM 931 C CA . ALA A 1 122 ? 26.629 0.068 25.628 1.00 59.19 122 ALA A CA 1
ATOM 932 C C . ALA A 1 122 ? 27.907 0.924 25.755 1.00 59.19 122 ALA A C 1
ATOM 934 O O . ALA A 1 122 ? 28.264 1.327 26.858 1.00 59.19 122 ALA A O 1
ATOM 935 N N . GLU A 1 123 ? 28.572 1.255 24.641 1.00 52.88 123 GLU A N 1
ATOM 936 C CA . GLU A 1 123 ? 29.770 2.124 24.624 1.00 52.88 123 GLU A CA 1
ATOM 937 C C . GLU A 1 123 ? 29.463 3.601 24.339 1.00 52.88 123 GLU A C 1
ATOM 939 O O . GLU A 1 123 ? 30.345 4.462 24.404 1.00 52.88 123 GLU A O 1
ATOM 944 N N . ALA A 1 124 ? 28.206 3.943 24.051 1.00 52.59 124 ALA A N 1
ATOM 945 C CA . ALA A 1 124 ? 27.776 5.325 23.892 1.00 52.59 124 ALA A CA 1
ATOM 946 C C . ALA A 1 124 ? 27.570 6.004 25.261 1.00 52.59 124 ALA A C 1
ATOM 948 O O . ALA A 1 124 ? 26.482 6.495 25.564 1.00 52.59 124 ALA A O 1
ATOM 949 N N . GLY A 1 125 ? 28.628 6.055 26.078 1.00 51.34 125 GLY A N 1
ATOM 950 C CA . GLY A 1 125 ? 28.691 6.915 27.258 1.00 51.34 125 GLY A CA 1
ATOM 951 C C . GLY A 1 125 ? 28.295 8.342 26.882 1.00 51.34 125 GLY A C 1
ATOM 952 O O . GLY A 1 125 ? 28.780 8.857 25.876 1.00 51.34 125 GLY A O 1
ATOM 953 N N . GLU A 1 126 ? 27.350 8.910 27.641 1.00 49.34 126 GLU A N 1
ATOM 954 C CA . GLU A 1 126 ? 26.870 10.303 27.631 1.00 49.34 126 GLU A CA 1
ATOM 955 C C . GLU A 1 126 ? 27.302 11.152 26.425 1.00 49.34 126 GLU A C 1
ATOM 957 O O . GLU A 1 126 ? 27.984 12.170 26.549 1.00 49.34 126 GLU A O 1
ATOM 962 N N . ARG A 1 127 ? 26.896 10.770 25.209 1.00 50.97 127 ARG A N 1
ATOM 963 C CA . ARG A 1 127 ? 27.123 11.651 24.065 1.00 50.97 127 ARG A CA 1
ATOM 964 C C . ARG A 1 127 ? 26.119 12.804 24.158 1.00 50.97 127 ARG A C 1
ATOM 966 O O . ARG A 1 127 ? 24.912 12.547 24.218 1.00 50.97 127 ARG A O 1
ATOM 973 N N . PRO A 1 128 ? 26.572 14.074 24.164 1.00 44.84 128 PRO A N 1
ATOM 974 C CA . PRO A 1 128 ? 25.682 15.223 24.230 1.00 44.84 128 PRO A CA 1
ATOM 975 C C . PRO A 1 128 ? 24.671 15.142 23.084 1.00 44.84 128 PRO A C 1
ATOM 977 O O . PRO A 1 128 ? 25.038 14.913 21.930 1.00 44.84 128 PRO A O 1
ATOM 980 N N . ARG A 1 129 ? 23.388 15.319 23.421 1.00 53.00 129 ARG A N 1
ATOM 981 C CA . ARG A 1 129 ? 22.197 15.227 22.554 1.00 53.00 129 ARG A CA 1
ATOM 982 C C . ARG A 1 129 ? 22.152 16.301 21.447 1.00 53.00 129 ARG A C 1
ATOM 984 O O . ARG A 1 129 ? 21.133 16.958 21.265 1.00 53.00 129 ARG A O 1
ATOM 991 N N . ARG A 1 130 ? 23.249 16.538 20.724 1.00 44.72 130 ARG A N 1
ATOM 992 C CA . ARG A 1 130 ? 23.404 17.669 19.793 1.00 44.72 130 ARG A CA 1
ATOM 993 C C . ARG A 1 130 ? 23.645 17.276 18.336 1.00 44.72 130 ARG A C 1
ATOM 995 O O . ARG A 1 130 ? 23.981 18.131 17.529 1.00 44.72 130 ARG A O 1
ATOM 1002 N N . TRP A 1 131 ? 23.417 16.015 17.980 1.00 41.09 131 TRP A N 1
ATOM 1003 C CA . TRP A 1 131 ? 23.365 15.591 16.581 1.00 41.09 131 TRP A CA 1
ATOM 1004 C C . TRP A 1 131 ? 22.160 14.684 16.349 1.00 41.09 131 TRP A C 1
ATOM 1006 O O . TRP A 1 131 ? 22.274 13.468 16.202 1.00 41.09 131 TRP A O 1
ATOM 1016 N N . GLN A 1 132 ? 20.983 15.316 16.314 1.00 45.22 132 GLN A N 1
ATOM 1017 C CA . GLN A 1 132 ? 19.824 14.812 15.583 1.00 45.22 132 GLN A CA 1
ATOM 1018 C C . GLN A 1 132 ? 20.273 14.493 14.155 1.00 45.22 132 GLN A C 1
ATOM 1020 O O . GLN A 1 132 ? 20.498 15.385 13.338 1.00 45.22 132 GLN A O 1
ATOM 1025 N N . ARG A 1 133 ? 20.470 13.207 13.866 1.00 48.12 133 ARG A N 1
ATOM 1026 C CA . ARG A 1 133 ? 20.702 12.747 12.501 1.00 48.12 133 ARG A CA 1
ATOM 1027 C C . ARG A 1 133 ? 19.406 12.930 11.696 1.00 48.12 133 ARG A C 1
ATOM 1029 O O . ARG A 1 133 ? 18.371 12.445 12.146 1.00 48.12 133 ARG A O 1
ATOM 1036 N N . PRO A 1 134 ? 19.449 13.558 10.506 1.00 42.53 134 PRO A N 1
ATOM 1037 C CA . PRO A 1 134 ? 18.261 13.825 9.688 1.00 42.53 134 PRO A CA 1
ATOM 1038 C C . PRO A 1 134 ? 17.577 12.600 9.065 1.00 42.53 134 PRO A C 1
ATOM 1040 O O . PRO A 1 134 ? 16.558 12.764 8.414 1.00 42.53 134 PRO A O 1
ATOM 1043 N N . ASN A 1 135 ? 18.104 11.385 9.217 1.00 46.75 135 ASN A N 1
ATOM 1044 C CA . ASN A 1 135 ? 17.610 10.212 8.496 1.00 46.75 135 ASN A CA 1
ATOM 1045 C C . ASN A 1 135 ? 17.608 8.996 9.422 1.00 46.75 135 ASN A C 1
ATO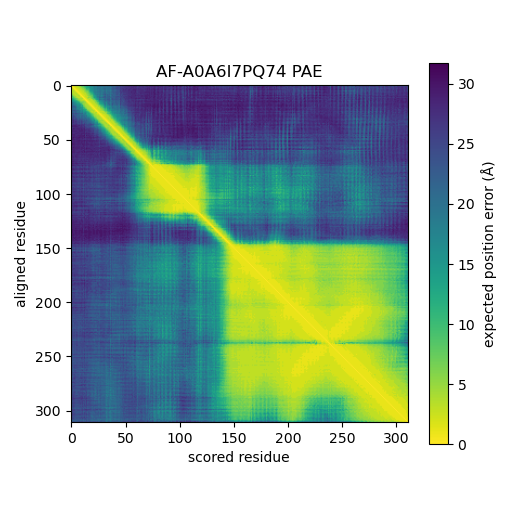M 1047 O O . ASN A 1 135 ? 18.679 8.536 9.813 1.00 46.75 135 ASN A O 1
ATOM 1051 N N . GLY A 1 136 ? 16.431 8.458 9.751 1.00 42.03 136 GLY A N 1
ATOM 1052 C CA . GLY A 1 136 ? 16.364 7.144 10.402 1.00 42.03 136 GLY A CA 1
ATOM 1053 C C . GLY A 1 136 ? 15.093 6.793 11.167 1.00 42.03 136 GLY A C 1
ATOM 1054 O O . GLY A 1 136 ? 14.965 5.654 11.593 1.00 42.03 136 GLY A O 1
ATOM 1055 N N . ALA A 1 137 ? 14.140 7.711 11.328 1.00 40.91 137 ALA A N 1
ATOM 1056 C CA . ALA A 1 137 ? 12.855 7.386 11.939 1.00 40.91 137 ALA A CA 1
ATOM 1057 C C . ALA A 1 137 ? 11.715 8.107 11.212 1.00 40.91 137 ALA A C 1
ATOM 1059 O O . ALA A 1 137 ? 11.242 9.148 11.646 1.00 40.91 137 ALA A O 1
ATOM 1060 N N . HIS A 1 138 ? 11.214 7.499 10.135 1.00 43.62 138 HIS A N 1
ATOM 1061 C CA . HIS A 1 138 ? 9.844 7.733 9.643 1.00 43.62 138 HIS A CA 1
ATOM 1062 C C . HIS A 1 138 ? 8.776 7.157 10.603 1.00 43.62 138 HIS A C 1
ATOM 1064 O O . HIS A 1 138 ? 7.623 6.953 10.234 1.00 43.62 138 HIS A O 1
ATOM 1070 N N . GLY A 1 139 ? 9.145 6.872 11.854 1.00 40.88 139 GLY A N 1
ATOM 1071 C CA . GLY A 1 139 ? 8.214 6.473 12.891 1.00 40.88 139 GLY A CA 1
ATOM 1072 C C . GLY A 1 139 ? 7.521 7.701 13.455 1.00 40.88 139 GLY A C 1
ATOM 1073 O O . GLY A 1 139 ? 8.058 8.312 14.369 1.00 40.88 139 GLY A O 1
ATOM 1074 N N . MET A 1 140 ? 6.346 8.033 12.910 1.00 42.56 140 MET A N 1
ATOM 1075 C CA . MET A 1 140 ? 5.183 8.540 13.664 1.00 42.56 140 MET A CA 1
ATOM 1076 C C . MET A 1 140 ? 5.444 9.649 14.713 1.00 42.56 140 MET A C 1
ATOM 1078 O O . MET A 1 140 ? 4.725 9.740 15.703 1.00 42.56 140 MET A O 1
ATOM 1082 N N . ARG A 1 141 ? 6.463 10.499 14.546 1.00 41.03 141 ARG A N 1
ATOM 1083 C CA . ARG A 1 141 ? 6.743 11.622 15.449 1.00 41.03 141 ARG A CA 1
ATOM 1084 C C . ARG A 1 141 ? 6.390 12.921 14.746 1.00 41.03 141 ARG A C 1
ATOM 1086 O O . ARG A 1 141 ? 7.134 13.385 13.891 1.00 41.03 141 ARG A O 1
ATOM 1093 N N . GLY A 1 142 ? 5.247 13.475 15.142 1.00 39.66 142 GLY A N 1
ATOM 1094 C CA . GLY A 1 142 ? 4.868 14.856 14.871 1.00 39.66 142 GLY A CA 1
ATOM 1095 C C . GLY A 1 142 ? 4.398 15.102 13.446 1.00 39.66 142 GLY A C 1
ATOM 1096 O O . GLY A 1 142 ? 4.997 15.892 12.722 1.00 39.66 142 GLY A O 1
ATOM 1097 N N . HIS A 1 143 ? 3.263 14.517 13.060 1.00 46.00 143 HIS A N 1
ATOM 1098 C CA . HIS A 1 143 ? 2.415 15.168 12.058 1.00 46.00 143 HIS A CA 1
ATOM 1099 C C . HIS A 1 143 ? 1.660 16.335 12.725 1.00 46.00 143 HIS A C 1
ATOM 1101 O O . HIS A 1 143 ? 0.446 16.433 12.652 1.00 46.00 143 HIS A O 1
ATOM 1107 N N . ASP A 1 144 ? 2.408 17.229 13.381 1.00 46.34 144 ASP A N 1
ATOM 1108 C CA . ASP A 1 144 ? 1.933 18.550 13.805 1.00 46.34 144 ASP A CA 1
ATOM 1109 C C . ASP A 1 144 ? 1.941 19.517 12.608 1.00 46.34 144 ASP A C 1
ATOM 1111 O O . ASP A 1 144 ? 1.681 20.712 12.743 1.00 46.34 144 ASP A O 1
ATOM 1115 N N . GLY A 1 145 ? 2.255 19.006 11.409 1.00 54.47 145 GLY A N 1
ATOM 1116 C CA . GLY A 1 145 ? 1.917 19.661 10.161 1.00 54.47 145 GLY A CA 1
ATOM 1117 C C . GLY A 1 145 ? 0.407 19.787 10.123 1.00 54.47 145 GLY A C 1
ATOM 1118 O O . GLY A 1 145 ? -0.262 18.827 9.754 1.00 54.47 145 GLY A O 1
ATOM 1119 N N . ALA A 1 146 ? -0.081 20.945 10.579 1.00 58.81 146 ALA A N 1
ATOM 1120 C CA . ALA A 1 146 ? -1.479 21.338 10.621 1.00 58.81 146 ALA A CA 1
ATOM 1121 C C . ALA A 1 146 ? -2.223 20.650 9.483 1.00 58.81 146 ALA A C 1
ATOM 1123 O O . ALA A 1 146 ? -1.923 20.929 8.317 1.00 58.81 146 ALA A O 1
ATOM 1124 N N . HIS A 1 147 ? -3.095 19.694 9.829 1.00 68.38 147 HIS A N 1
ATOM 1125 C CA . HIS A 1 147 ? -3.884 18.956 8.856 1.00 68.38 147 HIS A CA 1
ATOM 1126 C C . HIS A 1 147 ? -4.513 19.987 7.934 1.00 68.38 147 HIS A C 1
ATOM 1128 O O . HIS A 1 147 ? -5.353 20.784 8.351 1.00 68.38 147 HIS A O 1
ATOM 1134 N N . ARG A 1 148 ? -3.994 20.075 6.706 1.00 81.44 148 ARG A N 1
ATOM 1135 C CA . ARG A 1 148 ? -4.487 21.070 5.771 1.00 81.44 148 ARG A CA 1
ATOM 1136 C C . ARG A 1 148 ? -5.929 20.660 5.493 1.00 81.44 148 ARG A C 1
ATOM 1138 O O . ARG A 1 148 ? -6.117 19.522 5.055 1.00 81.44 148 ARG A O 1
ATOM 1145 N N . PRO A 1 149 ? -6.918 21.534 5.743 1.00 88.62 149 PRO A N 1
ATOM 1146 C CA . PRO A 1 149 ? -8.308 21.177 5.530 1.00 88.62 149 PRO A CA 1
ATOM 1147 C C . PRO A 1 149 ? -8.476 20.646 4.110 1.00 88.62 149 PRO A C 1
ATOM 1149 O O . PRO A 1 149 ? -8.006 21.269 3.150 1.00 88.62 149 PRO A O 1
ATOM 1152 N N . VAL A 1 150 ? -9.098 19.475 3.979 1.00 91.00 150 VAL A N 1
ATOM 1153 C CA . VAL A 1 150 ? -9.338 18.859 2.670 1.00 91.00 150 VAL A CA 1
ATOM 1154 C C . VAL A 1 150 ? -10.212 19.812 1.849 1.00 91.00 150 VAL A C 1
ATOM 1156 O O . VAL A 1 150 ? -11.300 20.165 2.316 1.00 91.00 150 VAL A O 1
ATOM 1159 N N . PRO A 1 151 ? -9.781 20.238 0.644 1.00 92.94 151 PRO A N 1
ATOM 1160 C CA . PRO A 1 151 ? -10.574 21.134 -0.186 1.00 92.94 151 PRO A CA 1
ATOM 1161 C C . PRO A 1 151 ? -11.980 20.565 -0.463 1.00 92.94 151 PRO A C 1
ATOM 1163 O O . PRO A 1 151 ? -12.102 19.354 -0.679 1.00 92.94 151 PRO A O 1
ATOM 1166 N N . PRO A 1 152 ? -13.040 21.399 -0.522 1.00 92.88 152 PRO A N 1
ATOM 1167 C CA . PRO A 1 152 ? -14.419 20.923 -0.683 1.00 92.88 152 PRO A CA 1
ATOM 1168 C C . PRO A 1 152 ? -14.634 19.995 -1.888 1.00 92.88 152 PRO A C 1
ATOM 1170 O O . PRO A 1 152 ? -15.238 18.938 -1.740 1.00 92.88 152 PRO A O 1
ATOM 1173 N N . HIS A 1 153 ? -14.046 20.317 -3.044 1.00 90.69 153 HIS A N 1
ATOM 1174 C CA . HIS A 1 153 ? -14.167 19.505 -4.263 1.00 90.69 153 HIS A CA 1
ATOM 1175 C C . HIS A 1 153 ? -13.552 18.098 -4.125 1.00 90.69 153 HIS A C 1
ATOM 1177 O O . HIS A 1 153 ? -14.076 17.131 -4.673 1.00 90.69 153 HIS A O 1
ATOM 1183 N N . VAL A 1 154 ? -12.457 17.952 -3.364 1.00 89.88 154 VAL A N 1
ATOM 1184 C CA . VAL A 1 154 ? -11.847 16.638 -3.086 1.00 89.88 154 VAL A CA 1
ATOM 1185 C C . VAL A 1 154 ? -12.778 15.811 -2.206 1.00 89.88 154 VAL A C 1
ATOM 1187 O O . VAL A 1 154 ? -12.966 14.618 -2.435 1.00 89.88 154 VAL A O 1
ATOM 1190 N N . ARG A 1 155 ? -13.399 16.454 -1.213 1.00 93.38 155 ARG A N 1
ATOM 1191 C CA . ARG A 1 155 ? -14.366 15.817 -0.317 1.00 93.38 155 ARG A CA 1
ATOM 1192 C C . ARG A 1 155 ? -15.619 15.356 -1.065 1.00 93.38 155 ARG A C 1
ATOM 1194 O O . ARG A 1 155 ? -16.094 14.258 -0.799 1.00 93.38 155 ARG A O 1
ATOM 1201 N N . GLU A 1 156 ? -16.150 16.165 -1.976 1.00 92.94 156 GLU A N 1
ATOM 1202 C CA . GLU A 1 156 ? -17.307 15.804 -2.808 1.00 92.94 156 GLU A CA 1
ATOM 1203 C C . GLU A 1 156 ? -17.004 14.587 -3.682 1.00 92.94 156 GLU A C 1
ATOM 1205 O O . GLU A 1 156 ? -17.694 13.575 -3.561 1.00 92.94 156 GLU A O 1
ATOM 1210 N N . ARG A 1 157 ? -15.896 14.621 -4.438 1.00 90.81 157 ARG A N 1
ATOM 1211 C CA . ARG A 1 157 ? -15.445 13.481 -5.250 1.00 90.81 157 ARG A CA 1
ATOM 1212 C C . ARG A 1 157 ? -15.237 12.222 -4.404 1.00 90.81 157 ARG A C 1
ATOM 1214 O O . ARG A 1 157 ? -15.640 11.133 -4.798 1.00 90.81 157 ARG A O 1
ATOM 1221 N N . MET A 1 158 ? -14.650 12.357 -3.214 1.00 92.81 158 MET A N 1
ATOM 1222 C CA . MET A 1 158 ? -14.496 11.238 -2.281 1.00 92.81 158 MET A CA 1
ATOM 1223 C C . MET A 1 158 ? -15.851 10.630 -1.891 1.00 92.81 158 MET A C 1
ATOM 1225 O O . MET A 1 158 ? -15.997 9.409 -1.880 1.00 92.81 158 MET A O 1
ATOM 1229 N N . MET A 1 159 ? -16.846 11.463 -1.574 1.00 94.06 159 MET A N 1
ATOM 1230 C CA . MET A 1 159 ? -18.184 10.993 -1.206 1.00 94.06 159 MET A CA 1
ATOM 1231 C C . MET A 1 159 ? -18.910 10.330 -2.380 1.00 94.06 159 MET A C 1
ATOM 1233 O O . MET A 1 159 ? -19.620 9.353 -2.158 1.00 94.06 159 MET A O 1
ATOM 1237 N N . GLU A 1 160 ? -18.705 10.794 -3.613 1.00 93.75 160 GLU A N 1
ATOM 1238 C CA . GLU A 1 160 ? -19.235 10.147 -4.821 1.00 93.75 160 GLU A CA 1
ATOM 1239 C C . GLU A 1 160 ? -18.646 8.748 -5.021 1.00 93.75 160 GLU A C 1
ATOM 1241 O O . GLU A 1 160 ? -19.399 7.781 -5.147 1.00 93.75 160 GLU A O 1
ATOM 1246 N N . VAL A 1 161 ? -17.318 8.612 -4.935 1.00 89.69 161 VAL A N 1
ATOM 1247 C CA . VAL A 1 161 ? -16.638 7.309 -5.032 1.00 89.69 161 VAL A CA 1
ATOM 1248 C C . VAL A 1 161 ? -17.129 6.361 -3.940 1.00 89.69 161 VAL A C 1
ATOM 1250 O O . VAL A 1 161 ? -17.421 5.196 -4.207 1.00 89.69 161 VAL A O 1
ATOM 1253 N N . LEU A 1 162 ? -17.269 6.852 -2.704 1.00 91.69 162 LEU A N 1
ATOM 1254 C CA . LEU A 1 162 ? -17.823 6.052 -1.614 1.00 91.69 162 LEU A CA 1
ATOM 1255 C C . LEU A 1 162 ? -19.276 5.660 -1.888 1.00 91.69 162 LEU A C 1
ATOM 1257 O O . LEU A 1 162 ? -19.643 4.525 -1.618 1.00 91.69 162 LEU A O 1
ATOM 1261 N N . LYS A 1 163 ? -20.108 6.547 -2.433 1.00 95.50 163 LYS A N 1
ATOM 1262 C CA . LYS A 1 163 ? -21.509 6.235 -2.743 1.00 95.50 163 LYS A CA 1
ATOM 1263 C C . LYS A 1 163 ? -21.625 5.101 -3.761 1.00 95.50 163 LYS A C 1
ATOM 1265 O O . LYS A 1 163 ? -22.470 4.229 -3.587 1.00 95.50 163 LYS A O 1
ATOM 1270 N N . GLU A 1 164 ? -20.786 5.113 -4.792 1.00 93.00 164 GLU A N 1
ATOM 1271 C CA . GLU A 1 164 ? -20.781 4.098 -5.849 1.00 93.00 164 GLU A CA 1
ATOM 1272 C C . GLU A 1 164 ? -20.165 2.775 -5.374 1.00 93.00 164 GLU A C 1
ATOM 1274 O O . GLU A 1 164 ? -20.745 1.708 -5.565 1.00 93.00 164 GLU A O 1
ATOM 1279 N N . ARG A 1 165 ? -18.992 2.832 -4.733 1.00 89.88 165 ARG A N 1
ATOM 1280 C CA . ARG A 1 165 ? -18.165 1.647 -4.447 1.00 89.88 165 ARG A CA 1
ATOM 1281 C C . ARG A 1 165 ? -18.338 1.098 -3.040 1.00 89.88 165 ARG A C 1
ATOM 1283 O O . ARG A 1 165 ? -17.951 -0.037 -2.767 1.00 89.88 165 ARG A O 1
ATOM 1290 N N . ASN A 1 166 ? -18.857 1.887 -2.108 1.00 90.12 166 ASN A N 1
ATOM 1291 C CA . ASN A 1 166 ? -19.030 1.490 -0.714 1.00 90.12 166 ASN A CA 1
ATOM 1292 C C . ASN A 1 166 ? -20.214 2.233 -0.062 1.00 90.12 166 ASN A C 1
ATOM 1294 O O . ASN A 1 166 ? -20.014 3.093 0.809 1.00 90.12 166 ASN A O 1
ATOM 1298 N N . PRO A 1 167 ? -21.454 1.916 -0.479 1.00 94.00 167 PRO A N 1
ATOM 1299 C CA . PRO A 1 167 ? -22.643 2.650 -0.049 1.00 94.00 167 PRO A CA 1
ATOM 1300 C C . PRO A 1 167 ? -22.831 2.627 1.474 1.00 94.00 167 PRO A C 1
ATOM 1302 O O . PRO A 1 167 ? -23.315 3.603 2.053 1.00 94.00 167 PRO A O 1
ATOM 1305 N N . ASP A 1 168 ? -22.388 1.560 2.141 1.00 91.25 168 ASP A N 1
ATOM 1306 C CA . ASP A 1 168 ? -22.423 1.451 3.598 1.00 91.25 168 ASP A CA 1
ATOM 1307 C C . ASP A 1 168 ? -21.511 2.467 4.282 1.00 91.25 168 ASP A C 1
ATOM 1309 O O . ASP A 1 168 ? -21.951 3.173 5.194 1.00 91.25 168 ASP A O 1
ATOM 1313 N N . LEU A 1 169 ? -20.262 2.596 3.826 1.00 89.62 169 LEU A N 1
ATOM 1314 C CA . LEU A 1 169 ? -19.344 3.597 4.362 1.00 89.62 169 LEU A CA 1
ATOM 1315 C C . LEU A 1 169 ? -19.810 5.017 4.032 1.00 89.62 169 LEU A C 1
ATOM 1317 O O . LEU A 1 169 ? -19.746 5.893 4.893 1.00 89.62 169 LEU A O 1
ATOM 1321 N N . HIS A 1 170 ? -20.338 5.244 2.828 1.00 95.12 170 HIS A N 1
ATOM 1322 C CA . HIS A 1 170 ? -20.940 6.524 2.457 1.00 95.12 170 HIS A CA 1
ATOM 1323 C C . HIS A 1 170 ? -22.088 6.913 3.401 1.00 95.12 170 HIS A C 1
ATOM 1325 O O . HIS A 1 170 ? -22.142 8.051 3.879 1.00 95.12 170 HIS A O 1
ATOM 1331 N N . ARG A 1 171 ? -22.991 5.970 3.709 1.00 96.12 171 ARG A N 1
ATOM 1332 C CA . ARG A 1 171 ? -24.088 6.168 4.666 1.00 96.12 171 ARG A CA 1
ATOM 1333 C C . ARG A 1 171 ? -23.550 6.520 6.052 1.00 96.12 171 ARG A C 1
ATOM 1335 O O . ARG A 1 171 ? -23.938 7.554 6.592 1.00 96.12 171 ARG A O 1
ATOM 1342 N N . ARG A 1 172 ? -22.593 5.747 6.577 1.00 92.19 172 ARG A N 1
ATOM 1343 C CA . ARG A 1 172 ? -21.963 6.009 7.886 1.00 92.19 172 ARG A CA 1
ATOM 1344 C C . ARG A 1 172 ? -21.277 7.375 7.943 1.00 92.19 172 ARG A C 1
ATOM 1346 O O . ARG A 1 172 ? -21.457 8.105 8.912 1.00 92.19 172 ARG A O 1
ATOM 1353 N N . MET A 1 173 ? -20.529 7.753 6.907 1.00 93.44 173 MET A N 1
ATOM 1354 C CA . MET A 1 173 ? -19.883 9.070 6.816 1.00 93.44 173 MET A CA 1
ATOM 1355 C C . MET A 1 173 ? -20.912 10.203 6.749 1.00 93.44 173 MET A C 1
ATOM 1357 O O . MET A 1 173 ? -20.740 11.237 7.394 1.00 93.44 173 MET A O 1
ATOM 1361 N N . SER A 1 174 ? -22.010 10.001 6.017 1.00 96.12 174 SER A N 1
ATOM 1362 C CA . SER A 1 174 ? -23.106 10.971 5.921 1.00 96.12 174 SER A CA 1
ATOM 1363 C C . SER A 1 174 ? -23.822 11.166 7.259 1.00 96.12 174 SER A C 1
ATOM 1365 O O . SER A 1 174 ? -24.092 12.300 7.653 1.00 96.12 174 SER A O 1
ATOM 1367 N N . GLU A 1 175 ? -24.097 10.080 7.981 1.00 96.25 175 GLU A N 1
ATOM 1368 C CA . GLU A 1 175 ? -24.667 10.112 9.331 1.00 96.25 175 GLU A CA 1
ATOM 1369 C C . GLU A 1 175 ? -23.704 10.755 10.332 1.00 96.25 175 GLU A C 1
ATOM 1371 O O . GLU A 1 175 ? -24.103 11.634 11.096 1.00 96.25 175 GLU A O 1
ATOM 1376 N N . MET A 1 176 ? -22.419 10.390 10.288 1.00 95.19 176 MET A N 1
ATOM 1377 C CA . MET A 1 176 ? -21.384 10.989 11.132 1.00 95.19 176 MET A CA 1
ATOM 1378 C C . MET A 1 176 ? -21.286 12.495 10.898 1.00 95.19 176 MET A C 1
ATOM 1380 O O . MET A 1 176 ? -21.205 13.243 11.862 1.00 95.19 176 MET A O 1
ATOM 1384 N N . ARG A 1 177 ? -21.373 12.961 9.648 1.00 95.50 177 ARG A N 1
ATOM 1385 C CA . ARG A 1 177 ? -21.358 14.395 9.328 1.00 95.50 177 ARG A CA 1
ATOM 1386 C C . ARG A 1 177 ? -22.564 15.143 9.902 1.00 95.50 177 ARG A C 1
ATOM 1388 O O . ARG A 1 177 ? -22.408 16.286 10.312 1.00 95.50 177 ARG A O 1
ATOM 1395 N N . ARG A 1 178 ? -23.744 14.512 9.944 1.00 97.25 178 ARG A N 1
ATOM 1396 C CA . ARG A 1 178 ? -24.961 15.100 10.539 1.00 97.25 178 ARG A CA 1
ATOM 1397 C C . ARG A 1 178 ? -24.887 15.151 12.064 1.00 97.25 178 ARG A C 1
ATOM 1399 O O . ARG A 1 178 ? -25.245 16.159 12.655 1.00 97.25 178 ARG A O 1
ATOM 1406 N N . ASN A 1 179 ? -24.415 14.073 12.687 1.00 97.75 179 ASN A N 1
ATOM 1407 C CA . ASN A 1 179 ? -24.479 13.903 14.140 1.00 97.75 179 ASN A CA 1
ATOM 1408 C C . ASN A 1 179 ? -23.226 14.422 14.867 1.00 97.75 179 ASN A C 1
ATOM 1410 O O . ASN A 1 179 ? -23.295 14.779 16.039 1.00 97.75 179 ASN A O 1
ATOM 1414 N N . ARG A 1 180 ? -22.062 14.384 14.208 1.00 97.19 180 ARG A N 1
ATOM 1415 C CA . ARG A 1 180 ? -20.728 14.669 14.766 1.00 97.19 180 ARG A CA 1
ATOM 1416 C C . ARG A 1 180 ? -19.806 15.275 13.687 1.00 97.19 180 ARG A C 1
ATOM 1418 O O . ARG A 1 180 ? -18.848 14.614 13.270 1.00 97.19 180 ARG A O 1
ATOM 1425 N N . PRO A 1 181 ? -20.066 16.512 13.225 1.00 94.44 181 PRO A N 1
ATOM 1426 C CA . PRO A 1 181 ? -19.362 17.112 12.086 1.00 94.44 181 PRO A CA 1
ATOM 1427 C C . PRO A 1 181 ? -17.835 17.127 12.255 1.00 94.44 181 PRO A C 1
ATOM 1429 O O . PRO A 1 181 ? -17.125 16.661 11.370 1.00 94.44 181 PRO A O 1
ATOM 1432 N N . GLU A 1 182 ? -17.325 17.502 13.430 1.00 93.25 182 GLU A N 1
ATOM 1433 C CA . GLU A 1 182 ? -15.878 17.526 13.712 1.00 93.25 182 GLU A CA 1
ATOM 1434 C C . GLU A 1 182 ? -15.209 16.139 13.651 1.00 93.25 182 GLU A C 1
ATOM 1436 O O . GLU A 1 182 ? -14.018 16.004 13.363 1.00 93.25 182 GLU A O 1
ATOM 1441 N N . ALA A 1 183 ? -15.946 15.073 13.978 1.00 92.00 183 ALA A N 1
ATOM 1442 C CA . ALA A 1 183 ? -15.434 13.709 13.858 1.00 92.00 183 ALA A CA 1
ATOM 1443 C C . ALA A 1 183 ? -15.400 13.268 12.388 1.00 92.00 183 ALA A C 1
ATOM 1445 O O . ALA A 1 183 ? -14.448 12.609 11.969 1.00 92.00 183 ALA A O 1
ATOM 1446 N N . ALA A 1 184 ? -16.406 13.670 11.605 1.00 92.88 184 ALA A N 1
ATOM 1447 C CA . ALA A 1 184 ? -16.448 13.423 10.170 1.00 92.88 184 ALA A CA 1
ATOM 1448 C C . ALA A 1 184 ? -15.345 14.185 9.420 1.00 92.88 184 ALA A C 1
ATOM 1450 O O . ALA A 1 184 ? -14.764 13.629 8.488 1.00 92.88 184 ALA A O 1
ATOM 1451 N N . ASP A 1 185 ? -15.017 15.411 9.838 1.00 91.69 185 ASP A N 1
ATOM 1452 C CA . ASP A 1 185 ? -13.912 16.198 9.277 1.00 91.69 185 ASP A CA 1
ATOM 1453 C C . ASP A 1 185 ? -12.568 15.509 9.501 1.00 91.69 185 ASP A C 1
ATOM 1455 O O . ASP A 1 185 ? -11.858 15.227 8.538 1.00 91.69 185 ASP A O 1
ATOM 1459 N N . ARG A 1 186 ? -12.275 15.106 10.743 1.00 91.81 186 ARG A N 1
ATOM 1460 C CA . ARG A 1 186 ? -11.052 14.352 11.067 1.00 91.81 186 ARG A CA 1
ATOM 1461 C C . ARG A 1 186 ? -10.963 13.024 10.321 1.00 91.81 186 ARG A C 1
ATOM 1463 O O . ARG A 1 186 ? -9.897 12.647 9.844 1.00 91.81 186 ARG A O 1
ATOM 1470 N N . MET A 1 187 ? -12.083 12.311 10.195 1.00 90.75 187 MET A N 1
ATOM 1471 C CA . MET A 1 187 ? -12.127 11.076 9.410 1.00 90.75 187 MET A CA 1
ATOM 1472 C C . MET A 1 187 ? -11.880 11.353 7.922 1.00 90.75 187 MET A C 1
ATOM 1474 O O . MET A 1 187 ? -11.157 10.610 7.268 1.00 90.75 187 MET A O 1
ATOM 1478 N N . THR A 1 188 ? -12.437 12.439 7.387 1.00 92.94 188 THR A N 1
ATOM 1479 C CA . THR A 1 188 ? -12.213 12.862 5.998 1.00 92.94 188 THR A CA 1
ATOM 1480 C C . THR A 1 188 ? -10.748 13.207 5.757 1.00 92.94 188 THR A C 1
ATOM 1482 O O . THR A 1 188 ? -10.177 12.747 4.777 1.00 92.94 188 THR A O 1
ATOM 1485 N N . GLU A 1 189 ? -10.117 13.960 6.656 1.00 92.25 189 GLU A N 1
ATOM 1486 C CA . GLU A 1 189 ? -8.689 14.293 6.589 1.00 92.25 189 GLU A CA 1
ATOM 1487 C C . GLU A 1 189 ? -7.804 13.045 6.637 1.00 92.25 189 GLU A C 1
ATOM 1489 O O . GLU A 1 189 ? -6.848 12.932 5.872 1.00 92.25 189 GLU A O 1
ATOM 1494 N N . PHE A 1 190 ? -8.161 12.074 7.478 1.00 90.94 190 PHE A N 1
ATOM 1495 C CA . PHE A 1 190 ? -7.471 10.790 7.555 1.00 90.94 190 PHE A CA 1
ATOM 1496 C C . PHE A 1 190 ? -7.614 9.957 6.269 1.00 90.94 190 PHE A C 1
ATOM 1498 O O . PHE A 1 190 ? -6.657 9.314 5.832 1.00 90.94 190 PHE A O 1
ATOM 1505 N N . LEU A 1 191 ? -8.803 9.953 5.659 1.00 92.31 191 LEU A N 1
ATOM 1506 C CA . LEU A 1 191 ? -9.106 9.139 4.481 1.00 92.31 191 LEU A CA 1
ATOM 1507 C C . LEU A 1 191 ? -8.668 9.780 3.162 1.00 92.31 191 LEU A C 1
ATOM 1509 O O . LEU A 1 191 ? -8.348 9.052 2.224 1.00 92.31 191 LEU A O 1
ATOM 1513 N N . ALA A 1 192 ? -8.627 11.110 3.078 1.00 92.00 192 ALA A N 1
ATOM 1514 C CA . ALA A 1 192 ? -8.412 11.831 1.826 1.00 92.00 192 ALA A CA 1
ATOM 1515 C C . ALA A 1 192 ? -7.150 11.395 1.054 1.00 92.00 192 ALA A C 1
ATOM 1517 O O . ALA A 1 192 ? -7.290 11.108 -0.136 1.00 92.00 192 ALA A O 1
ATOM 1518 N N . PRO A 1 193 ? -5.958 11.240 1.673 1.00 91.44 193 PRO A N 1
ATOM 1519 C CA . PRO A 1 193 ? -4.769 10.791 0.944 1.00 91.44 193 PRO A CA 1
ATOM 1520 C C . PRO A 1 193 ? -4.945 9.402 0.316 1.00 91.44 193 PRO A C 1
ATOM 1522 O O . PRO A 1 193 ? -4.551 9.179 -0.826 1.00 91.44 193 PRO A O 1
ATOM 1525 N N . ARG A 1 194 ? -5.595 8.477 1.036 1.00 92.25 194 ARG A N 1
ATOM 1526 C CA . ARG A 1 194 ? -5.861 7.115 0.545 1.00 92.25 194 ARG A CA 1
ATOM 1527 C C . ARG A 1 194 ? -6.894 7.112 -0.576 1.00 92.25 194 ARG A C 1
ATOM 1529 O O . ARG A 1 194 ? -6.784 6.331 -1.510 1.00 92.25 194 ARG A O 1
ATOM 1536 N N . MET A 1 195 ? -7.898 7.980 -0.491 1.00 91.56 195 MET A N 1
ATOM 1537 C CA . MET A 1 195 ? -8.939 8.085 -1.515 1.00 91.56 195 MET A CA 1
ATOM 1538 C C . MET A 1 195 ? -8.408 8.702 -2.810 1.00 91.56 195 MET A C 1
ATOM 1540 O O . MET A 1 195 ? -8.834 8.294 -3.887 1.00 91.56 195 MET A O 1
ATOM 1544 N N . GLN A 1 196 ? -7.449 9.626 -2.719 1.00 90.50 196 GLN A N 1
ATOM 1545 C CA . GLN A 1 196 ? -6.742 10.134 -3.892 1.00 90.50 196 GLN A CA 1
ATOM 1546 C C . GLN A 1 196 ? -5.936 9.022 -4.582 1.00 90.50 196 GLN A C 1
ATOM 1548 O O . GLN A 1 196 ? -6.103 8.818 -5.781 1.00 90.50 196 GLN A O 1
ATOM 1553 N N . GLU A 1 197 ? -5.151 8.250 -3.821 1.00 92.62 197 GLU A N 1
ATOM 1554 C CA . GLU A 1 197 ? -4.414 7.081 -4.335 1.00 92.62 197 GLU A CA 1
ATOM 1555 C C . GLU A 1 197 ? -5.358 6.064 -5.001 1.00 92.62 197 GLU A C 1
ATOM 1557 O O . GLU A 1 197 ? -5.100 5.592 -6.107 1.00 92.62 197 GLU A O 1
ATOM 1562 N N . LEU A 1 198 ? -6.491 5.760 -4.363 1.00 92.94 198 LEU A N 1
ATOM 1563 C CA . LEU A 1 198 ? -7.504 4.853 -4.905 1.00 92.94 198 LEU A CA 1
ATOM 1564 C C . LEU A 1 198 ? -8.128 5.374 -6.206 1.00 92.94 198 LEU A C 1
ATOM 1566 O O . LEU A 1 198 ? -8.359 4.588 -7.121 1.00 92.94 198 LEU A O 1
ATOM 1570 N N . SER A 1 199 ? -8.384 6.680 -6.313 1.00 89.06 199 SER A N 1
ATOM 1571 C CA . SER A 1 199 ? -8.916 7.274 -7.544 1.00 89.06 199 SER A CA 1
ATOM 1572 C C . SER A 1 199 ? -7.959 7.060 -8.717 1.00 89.06 199 SER A C 1
ATOM 1574 O O . SER A 1 199 ? -8.398 6.634 -9.780 1.00 89.06 199 SER A O 1
ATOM 1576 N N . GLU A 1 200 ? -6.660 7.292 -8.521 1.00 92.06 200 GLU A N 1
ATOM 1577 C CA . GLU A 1 200 ? -5.636 7.082 -9.555 1.00 92.06 200 GLU A CA 1
ATOM 1578 C C . GLU A 1 200 ? -5.483 5.593 -9.920 1.00 92.06 200 GLU A C 1
ATOM 1580 O O . GLU A 1 200 ? -5.322 5.238 -11.090 1.00 92.06 200 GLU A O 1
ATOM 1585 N N . LEU A 1 201 ? -5.571 4.702 -8.926 1.00 94.94 201 LEU A N 1
ATOM 1586 C CA . LEU A 1 201 ? -5.510 3.255 -9.144 1.00 94.94 201 LEU A CA 1
ATOM 1587 C C . LEU A 1 201 ? -6.707 2.721 -9.929 1.00 94.94 201 LEU A C 1
ATOM 1589 O O . LEU A 1 201 ? -6.532 1.786 -10.703 1.00 94.94 201 LEU A O 1
ATOM 1593 N N . SER A 1 202 ? -7.896 3.304 -9.766 1.00 93.94 202 SER A N 1
ATOM 1594 C CA . SER A 1 202 ? -9.107 2.819 -10.440 1.00 93.94 202 SER A CA 1
ATOM 1595 C C . SER A 1 202 ? -8.999 2.832 -11.970 1.00 93.94 202 SER A C 1
ATOM 1597 O O . SER A 1 202 ? -9.556 1.959 -12.631 1.00 93.94 202 SER A O 1
ATOM 1599 N N . GLU A 1 203 ? -8.231 3.773 -12.526 1.00 93.44 203 GLU A N 1
ATOM 1600 C CA . GLU A 1 203 ? -7.986 3.886 -13.967 1.00 93.44 203 GLU A CA 1
ATOM 1601 C C . GLU A 1 203 ? -6.778 3.051 -14.411 1.00 93.44 203 GLU A C 1
ATOM 1603 O O . GLU A 1 203 ? -6.800 2.418 -15.466 1.00 93.44 203 GLU A O 1
ATOM 1608 N N . ARG A 1 204 ? -5.706 3.048 -13.609 1.00 97.12 204 ARG A N 1
ATOM 1609 C CA . ARG A 1 204 ? -4.416 2.458 -13.992 1.00 97.12 204 ARG A CA 1
ATOM 1610 C C . ARG A 1 204 ? -4.314 0.958 -13.719 1.00 97.12 204 ARG A C 1
ATOM 1612 O O . ARG A 1 204 ? -3.670 0.247 -14.487 1.00 97.12 204 ARG A O 1
ATOM 1619 N N . ASP A 1 205 ? -4.858 0.500 -12.597 1.00 97.75 205 ASP A N 1
ATOM 1620 C CA . ASP A 1 205 ? -4.748 -0.879 -12.116 1.00 97.75 205 ASP A CA 1
ATOM 1621 C C . ASP A 1 205 ? -6.006 -1.273 -11.312 1.00 97.75 205 ASP A C 1
ATOM 1623 O O . ASP A 1 205 ? -6.001 -1.245 -10.074 1.00 97.75 205 ASP A O 1
ATOM 1627 N N . PRO A 1 206 ? -7.101 -1.647 -12.006 1.00 96.06 206 PRO A N 1
ATOM 1628 C CA . PRO A 1 206 ? -8.377 -1.966 -11.365 1.00 96.06 206 PRO A CA 1
ATOM 1629 C C . PRO A 1 206 ? -8.292 -3.130 -10.369 1.00 96.06 206 PRO A C 1
ATOM 1631 O O . PRO A 1 206 ? -9.030 -3.163 -9.386 1.00 96.06 206 PRO A O 1
ATOM 1634 N N . ALA A 1 207 ? -7.379 -4.080 -10.589 1.00 97.06 207 ALA A N 1
ATOM 1635 C CA . ALA A 1 207 ? -7.189 -5.212 -9.687 1.00 97.06 207 ALA A CA 1
ATOM 1636 C C . ALA A 1 207 ? -6.576 -4.765 -8.351 1.00 97.06 207 ALA A C 1
ATOM 1638 O O . ALA A 1 207 ? -7.085 -5.115 -7.284 1.00 97.06 207 ALA A O 1
ATOM 1639 N N . LEU A 1 208 ? -5.527 -3.932 -8.393 1.00 96.94 208 LEU A N 1
ATOM 1640 C CA . LEU A 1 208 ? -4.938 -3.368 -7.178 1.00 96.94 208 LEU A CA 1
ATOM 1641 C C . LEU A 1 208 ? -5.900 -2.412 -6.461 1.00 96.94 208 LEU A C 1
ATOM 1643 O O . LEU A 1 208 ? -5.916 -2.373 -5.229 1.00 96.94 208 LEU A O 1
ATOM 1647 N N . PHE A 1 209 ? -6.715 -1.668 -7.213 1.00 95.81 209 PHE A N 1
ATOM 1648 C CA . PHE A 1 209 ? -7.772 -0.824 -6.658 1.00 95.81 209 PHE A CA 1
ATOM 1649 C C . PHE A 1 209 ? -8.739 -1.623 -5.774 1.00 95.81 209 PHE A C 1
ATOM 1651 O O . PHE A 1 209 ? -8.978 -1.232 -4.630 1.00 95.81 209 PHE A O 1
ATOM 1658 N N . GLU A 1 210 ? -9.255 -2.756 -6.259 1.00 95.69 210 GLU A N 1
ATOM 1659 C CA . GLU A 1 210 ? -10.192 -3.583 -5.488 1.00 95.69 210 GLU A CA 1
ATOM 1660 C C . GLU A 1 210 ? -9.550 -4.138 -4.208 1.00 95.69 210 GLU A C 1
ATOM 1662 O O . GLU A 1 210 ? -10.158 -4.072 -3.136 1.00 95.69 210 GLU A O 1
ATOM 1667 N N . LEU A 1 211 ? -8.293 -4.596 -4.277 1.00 96.94 211 LEU A N 1
ATOM 1668 C CA . LEU A 1 211 ? -7.545 -5.044 -3.094 1.00 96.94 211 LEU A CA 1
ATOM 1669 C C . LEU A 1 211 ? -7.397 -3.912 -2.065 1.00 96.94 211 LEU A C 1
ATOM 1671 O O . LEU A 1 211 ? -7.713 -4.084 -0.887 1.00 96.94 211 LEU A O 1
ATOM 1675 N N . ARG A 1 212 ? -7.002 -2.715 -2.505 1.00 95.88 212 ARG A N 1
ATOM 1676 C CA . ARG A 1 212 ? -6.826 -1.548 -1.625 1.00 95.88 212 ARG A CA 1
ATOM 1677 C C . ARG A 1 212 ? -8.146 -1.052 -1.036 1.00 95.88 212 ARG A C 1
ATOM 1679 O O . ARG A 1 212 ? -8.186 -0.631 0.122 1.00 95.88 212 ARG A O 1
ATOM 1686 N N . MET A 1 213 ? -9.239 -1.138 -1.792 1.00 94.12 213 MET A N 1
ATOM 1687 C CA . MET A 1 213 ? -10.579 -0.807 -1.309 1.00 94.12 213 MET A CA 1
ATOM 1688 C C . MET A 1 213 ? -11.038 -1.788 -0.223 1.00 94.12 213 MET A C 1
ATOM 1690 O O . MET A 1 213 ? -11.580 -1.374 0.805 1.00 94.12 213 MET A O 1
ATOM 1694 N N . GLN A 1 214 ? -10.781 -3.086 -0.402 1.00 95.44 214 GLN A N 1
ATOM 1695 C CA . GLN A 1 214 ? -11.031 -4.092 0.633 1.00 95.44 214 GLN A CA 1
ATOM 1696 C C . GLN A 1 214 ? -10.180 -3.835 1.882 1.00 95.44 214 GLN A C 1
ATOM 1698 O O . GLN A 1 214 ? -10.695 -3.907 2.999 1.00 95.44 214 GLN A O 1
ATOM 1703 N N . ALA A 1 215 ? -8.917 -3.438 1.708 1.00 95.69 215 ALA A N 1
ATOM 1704 C CA . ALA A 1 215 ? -8.021 -3.135 2.821 1.00 95.69 215 ALA A CA 1
ATOM 1705 C C . ALA A 1 215 ? -8.550 -1.956 3.633 1.00 95.69 215 ALA A C 1
ATOM 1707 O O . ALA A 1 215 ? -8.569 -1.996 4.861 1.00 95.69 215 ALA A O 1
ATOM 1708 N N . LEU A 1 216 ? -9.060 -0.931 2.950 1.00 93.56 216 LEU A N 1
ATOM 1709 C CA . LEU A 1 216 ? -9.671 0.215 3.602 1.00 93.56 216 LEU A CA 1
ATOM 1710 C C . LEU A 1 216 ? -10.908 -0.172 4.430 1.00 93.56 216 LEU A C 1
ATOM 1712 O O . LEU A 1 216 ? -11.073 0.311 5.551 1.00 93.56 216 LEU A O 1
ATOM 1716 N N . ARG A 1 217 ? -11.760 -1.066 3.913 1.00 92.88 217 ARG A N 1
ATOM 1717 C CA . ARG A 1 217 ? -12.933 -1.585 4.643 1.00 92.88 217 ARG A CA 1
ATOM 1718 C C . ARG A 1 217 ? -12.524 -2.355 5.900 1.00 92.88 217 ARG A C 1
ATOM 1720 O O . ARG A 1 217 ? -13.112 -2.141 6.964 1.00 92.88 217 ARG A O 1
ATOM 1727 N N . LEU A 1 218 ? -11.511 -3.215 5.788 1.00 95.44 218 LEU A N 1
ATOM 1728 C CA . LEU A 1 218 ? -10.970 -3.972 6.919 1.00 95.44 218 LEU A CA 1
ATOM 1729 C C . LEU A 1 218 ? -10.350 -3.052 7.968 1.00 95.44 218 LEU A C 1
ATOM 1731 O O . LEU A 1 218 ? -10.595 -3.239 9.157 1.00 95.44 218 LEU A O 1
ATOM 1735 N N . ASP A 1 219 ? -9.612 -2.023 7.549 1.00 93.69 219 ASP A N 1
ATOM 1736 C CA . ASP A 1 219 ? -9.018 -1.038 8.452 1.00 93.69 219 ASP A CA 1
ATOM 1737 C C . ASP A 1 219 ? -10.086 -0.362 9.314 1.00 93.69 219 ASP A C 1
ATOM 1739 O O . ASP A 1 219 ? -9.964 -0.331 10.539 1.00 93.69 219 ASP A O 1
ATOM 1743 N N . LEU A 1 220 ? -11.161 0.123 8.695 1.00 91.25 220 LEU A N 1
ATOM 1744 C CA . LEU A 1 220 ? -12.246 0.792 9.412 1.00 91.25 220 LEU A CA 1
ATOM 1745 C C . LEU A 1 220 ? -12.976 -0.162 10.362 1.00 91.25 220 LEU A C 1
ATOM 1747 O O . LEU A 1 220 ? -13.178 0.174 11.529 1.00 91.25 220 LEU A O 1
ATOM 1751 N N . SER A 1 221 ? -13.282 -1.373 9.896 1.00 93.44 221 SER A N 1
ATOM 1752 C CA . SER A 1 221 ? -13.925 -2.405 10.718 1.00 93.44 221 SER A CA 1
ATOM 1753 C C . SER A 1 221 ? -13.044 -2.805 11.907 1.00 93.44 221 SER A C 1
ATOM 1755 O O . SER A 1 221 ? -13.528 -2.962 13.024 1.00 93.44 221 SER A O 1
ATOM 1757 N N . SER A 1 222 ? -11.726 -2.897 11.703 1.00 95.62 222 SER A N 1
ATOM 1758 C CA . SER A 1 222 ? -10.772 -3.237 12.763 1.00 95.62 222 SER A CA 1
ATOM 1759 C C . SER A 1 222 ? -10.672 -2.149 13.835 1.00 95.62 222 SER A C 1
ATOM 1761 O O . SER A 1 222 ? -10.563 -2.470 15.016 1.00 95.62 222 SER A O 1
ATOM 1763 N N . ILE A 1 223 ? -10.775 -0.868 13.459 1.00 93.12 223 ILE A N 1
ATOM 1764 C CA . ILE A 1 223 ? -10.816 0.250 14.414 1.00 93.12 223 ILE A CA 1
ATOM 1765 C C . ILE A 1 223 ? -12.098 0.188 15.254 1.00 93.12 223 ILE A C 1
ATOM 1767 O O . ILE A 1 223 ? -12.044 0.406 16.465 1.00 93.12 223 ILE A O 1
ATOM 1771 N N . GLU A 1 224 ? -13.242 -0.114 14.636 1.00 92.94 224 GLU A N 1
ATOM 1772 C CA . GLU A 1 224 ? -14.519 -0.284 15.343 1.00 92.94 224 GLU A CA 1
ATOM 1773 C C . GLU A 1 224 ? -14.463 -1.462 16.329 1.00 92.94 224 GLU A C 1
ATOM 1775 O O . GLU A 1 224 ? -14.787 -1.286 17.506 1.00 92.94 224 GLU A O 1
ATOM 1780 N N . ALA A 1 225 ? -13.973 -2.626 15.892 1.00 95.81 225 ALA A N 1
ATOM 1781 C CA . ALA A 1 225 ? -13.800 -3.801 16.746 1.00 95.81 225 ALA A CA 1
ATOM 1782 C C . ALA A 1 225 ? -12.815 -3.537 17.900 1.00 95.81 225 ALA A C 1
ATOM 1784 O O . ALA A 1 225 ? -13.093 -3.875 19.050 1.00 95.81 225 ALA A O 1
ATOM 1785 N N . ALA A 1 226 ? -11.698 -2.853 17.635 1.00 96.62 226 ALA A N 1
ATOM 1786 C CA . ALA A 1 226 ? -10.729 -2.487 18.666 1.00 96.62 226 ALA A CA 1
ATOM 1787 C C . ALA A 1 226 ? -11.313 -1.523 19.711 1.00 96.62 226 ALA A C 1
ATOM 1789 O O . ALA A 1 226 ? -11.051 -1.680 20.905 1.00 96.62 226 ALA A O 1
ATOM 1790 N N . ARG A 1 227 ? -12.130 -0.547 19.288 1.00 95.81 227 ARG A N 1
ATOM 1791 C CA . ARG A 1 227 ? -12.857 0.335 20.216 1.00 95.81 227 ARG A CA 1
ATOM 1792 C C . ARG A 1 227 ? -13.825 -0.457 21.086 1.00 95.81 227 ARG A C 1
ATOM 1794 O O . ARG A 1 227 ? -13.791 -0.283 22.296 1.00 95.81 227 ARG A O 1
ATOM 1801 N N . ARG A 1 228 ? -14.595 -1.379 20.497 1.00 97.25 228 ARG A N 1
ATOM 1802 C CA . ARG A 1 228 ? -15.512 -2.260 21.238 1.00 97.25 228 ARG A CA 1
ATOM 1803 C C . ARG A 1 228 ? -14.782 -3.065 22.316 1.00 97.25 228 ARG A C 1
ATOM 1805 O O . ARG A 1 228 ? -15.213 -3.058 23.463 1.00 97.25 228 ARG A O 1
ATOM 1812 N N . VAL A 1 229 ? -13.652 -3.692 21.978 1.00 97.50 229 VAL A N 1
ATOM 1813 C CA . VAL A 1 229 ? -12.806 -4.407 22.954 1.00 97.50 229 VAL A CA 1
ATOM 1814 C C . VAL A 1 229 ? -12.339 -3.470 24.072 1.00 97.50 229 VAL A C 1
ATOM 1816 O O . VAL A 1 229 ? -12.408 -3.822 25.248 1.00 97.50 229 VAL A O 1
ATOM 1819 N N . ALA A 1 230 ? -11.878 -2.263 23.729 1.00 97.38 230 ALA A N 1
ATOM 1820 C CA . ALA A 1 230 ? -11.426 -1.290 24.720 1.00 97.38 230 ALA A CA 1
ATOM 1821 C C . ALA A 1 230 ? -12.562 -0.823 25.646 1.00 97.38 230 ALA A C 1
ATOM 1823 O O . ALA A 1 230 ? -12.342 -0.681 26.847 1.00 97.38 230 ALA A O 1
ATOM 1824 N N . ASP A 1 231 ? -13.759 -0.601 25.110 1.00 96.50 231 ASP A N 1
ATOM 1825 C CA . ASP A 1 231 ? -14.926 -0.162 25.874 1.00 96.50 231 ASP A CA 1
ATOM 1826 C C . ASP A 1 231 ? -15.398 -1.254 26.849 1.00 96.50 231 ASP A C 1
ATOM 1828 O O . ASP A 1 231 ? -15.596 -0.959 28.027 1.00 96.50 231 ASP A O 1
ATOM 1832 N N . LEU A 1 232 ? -15.465 -2.517 26.406 1.00 97.12 232 LEU A N 1
ATOM 1833 C CA . LEU A 1 232 ? -15.796 -3.669 27.261 1.00 97.12 232 LEU A CA 1
ATOM 1834 C C . LEU A 1 232 ? -14.783 -3.845 28.400 1.00 97.12 232 LEU A C 1
ATOM 1836 O O . LEU A 1 232 ? -15.166 -3.971 29.562 1.00 97.12 232 LEU A O 1
ATOM 1840 N N . ARG A 1 233 ? -13.482 -3.744 28.094 1.00 97.38 233 ARG A N 1
ATOM 1841 C CA . ARG A 1 233 ? -12.426 -3.797 29.118 1.00 97.38 233 ARG A CA 1
ATOM 1842 C C . ARG A 1 233 ? -12.535 -2.655 30.128 1.00 97.38 233 ARG A C 1
ATOM 1844 O O . ARG A 1 233 ? -12.353 -2.888 31.318 1.00 97.38 233 ARG A O 1
ATOM 1851 N N . ARG A 1 234 ? -12.841 -1.427 29.687 1.00 97.38 234 ARG A N 1
ATOM 1852 C CA . ARG A 1 234 ? -13.048 -0.283 30.599 1.00 97.38 234 ARG A CA 1
ATOM 1853 C C . ARG A 1 234 ? -14.289 -0.449 31.473 1.00 97.38 234 ARG A C 1
ATOM 1855 O O . ARG A 1 234 ? -14.282 0.030 32.600 1.00 97.38 234 ARG A O 1
ATOM 1862 N N . ALA A 1 235 ? -15.319 -1.125 30.972 1.00 97.69 235 ALA A N 1
ATOM 1863 C CA . ALA A 1 235 ? -16.514 -1.463 31.739 1.00 97.69 235 ALA A CA 1
ATOM 1864 C C . ALA A 1 235 ? -16.290 -2.610 32.745 1.00 97.69 235 ALA A C 1
ATOM 1866 O O . ALA A 1 235 ? -17.186 -2.904 33.531 1.00 97.69 235 ALA A O 1
ATOM 1867 N N . GLY A 1 236 ? -15.113 -3.250 32.736 1.00 97.25 236 GLY A N 1
ATOM 1868 C CA . GLY A 1 236 ? -14.814 -4.401 33.587 1.00 97.25 236 GLY A CA 1
ATOM 1869 C C . GLY A 1 236 ? -15.496 -5.694 33.134 1.00 97.25 236 GLY A C 1
ATOM 1870 O O . GLY A 1 236 ? -15.574 -6.636 33.919 1.00 97.25 236 GLY A O 1
ATOM 1871 N N . ASP A 1 237 ? -15.988 -5.754 31.892 1.00 95.69 237 ASP A N 1
ATOM 1872 C CA . ASP A 1 237 ? -16.551 -6.982 31.336 1.00 95.69 237 ASP A CA 1
ATOM 1873 C C . ASP A 1 237 ? -15.419 -7.970 31.025 1.00 95.69 237 ASP A C 1
ATOM 1875 O O . ASP A 1 237 ? -14.541 -7.694 30.206 1.00 95.69 237 ASP A O 1
ATOM 1879 N N . ALA A 1 238 ? -15.439 -9.115 31.705 1.00 94.38 238 ALA A N 1
ATOM 1880 C CA . ALA A 1 238 ? -14.533 -10.240 31.483 1.00 94.38 238 ALA A CA 1
ATOM 1881 C C . ALA A 1 238 ? -15.272 -11.490 30.967 1.00 94.38 238 ALA A C 1
ATOM 1883 O O . ALA A 1 238 ? -14.703 -12.580 30.960 1.00 94.38 238 ALA A O 1
ATOM 1884 N N . GLY A 1 239 ? -16.547 -11.348 30.590 1.00 95.50 239 GLY A N 1
ATOM 1885 C CA . GLY A 1 239 ? -17.398 -12.443 30.144 1.00 95.50 239 GLY A CA 1
ATOM 1886 C C . GLY A 1 239 ? -17.283 -12.750 28.651 1.00 95.50 239 GLY A C 1
ATOM 1887 O O . GLY A 1 239 ? -16.373 -12.305 27.945 1.00 95.50 239 GLY A O 1
ATOM 1888 N N . ASP A 1 240 ? -18.268 -13.497 28.155 1.00 96.50 240 ASP A N 1
ATOM 1889 C CA . ASP A 1 240 ? -18.333 -13.960 26.763 1.00 96.50 240 ASP A CA 1
ATOM 1890 C C . ASP A 1 240 ? -18.349 -12.808 25.742 1.00 96.50 240 ASP A C 1
ATOM 1892 O O . ASP A 1 240 ? -17.862 -12.961 24.620 1.00 96.50 240 ASP A O 1
ATOM 1896 N N . GLY A 1 241 ? -18.862 -11.634 26.132 1.00 96.38 241 GLY A N 1
ATOM 1897 C CA . GLY A 1 241 ? -18.898 -10.438 25.288 1.00 96.38 241 GLY A CA 1
ATOM 1898 C C . GLY A 1 241 ? -17.504 -9.938 24.905 1.00 96.38 241 GLY A C 1
ATOM 1899 O O . GLY A 1 241 ? -17.245 -9.662 23.729 1.00 96.38 241 GLY A O 1
ATOM 1900 N N . LEU A 1 242 ? -16.582 -9.879 25.873 1.00 97.19 242 LEU A N 1
ATOM 1901 C CA . LEU A 1 242 ? -15.191 -9.505 25.616 1.00 97.19 242 LEU A CA 1
ATOM 1902 C C . LEU A 1 242 ? -14.499 -10.545 24.728 1.00 97.19 242 LEU A C 1
ATOM 1904 O O . LEU A 1 242 ? -13.865 -10.174 23.738 1.00 97.19 242 LEU A O 1
ATOM 1908 N N . ALA A 1 243 ? -14.659 -11.834 25.038 1.00 97.00 243 ALA A N 1
ATOM 1909 C CA . ALA A 1 243 ? -14.051 -12.917 24.267 1.00 97.00 243 ALA A CA 1
ATOM 1910 C C . ALA A 1 243 ? -14.504 -12.907 22.793 1.00 97.00 243 ALA A C 1
ATOM 1912 O O . ALA A 1 243 ? -13.676 -13.037 21.887 1.00 97.00 243 ALA A O 1
ATOM 1913 N N . ALA A 1 244 ? -15.798 -12.682 22.539 1.00 97.62 244 ALA A N 1
ATOM 1914 C CA . ALA A 1 244 ? -16.345 -12.575 21.188 1.00 97.62 244 ALA A CA 1
ATOM 1915 C C . ALA A 1 244 ? -15.783 -11.362 20.424 1.00 97.62 244 ALA A C 1
ATOM 1917 O O . ALA A 1 244 ? -15.373 -11.498 19.269 1.00 97.62 244 ALA A O 1
ATOM 1918 N N . ALA A 1 245 ? -15.699 -10.191 21.067 1.00 97.19 245 ALA A N 1
ATOM 1919 C CA . ALA A 1 245 ? -15.135 -8.986 20.453 1.00 97.19 245 ALA A CA 1
ATOM 1920 C C . ALA A 1 245 ? -13.633 -9.138 20.137 1.00 97.19 245 ALA A C 1
ATOM 1922 O O . ALA A 1 245 ? -13.156 -8.686 19.093 1.00 97.19 245 ALA A O 1
ATOM 1923 N N . GLU A 1 246 ? -12.874 -9.809 21.007 1.00 97.81 246 GLU A N 1
ATOM 1924 C CA . GLU A 1 246 ? -11.465 -10.126 20.757 1.00 97.81 246 GLU A CA 1
ATOM 1925 C C . GLU A 1 246 ? -11.290 -11.109 19.595 1.00 97.81 246 GLU A C 1
ATOM 1927 O O . GLU A 1 246 ? -10.379 -10.949 18.778 1.00 97.81 246 GLU A O 1
ATOM 1932 N N . GLN A 1 247 ? -12.163 -12.114 19.492 1.00 98.06 247 GLN A N 1
ATOM 1933 C CA . GLN A 1 247 ? -12.154 -13.063 18.381 1.00 98.06 247 GLN A CA 1
ATOM 1934 C C . GLN A 1 247 ? -12.493 -12.383 17.047 1.00 98.06 247 GLN A C 1
ATOM 1936 O O . GLN A 1 247 ? -11.815 -12.641 16.052 1.00 98.06 247 GLN A O 1
ATOM 1941 N N . GLU A 1 248 ? -13.484 -11.489 17.028 1.00 97.94 248 GLU A N 1
ATOM 1942 C CA . GLU A 1 248 ? -13.834 -10.669 15.862 1.00 97.94 248 GLU A CA 1
ATOM 1943 C C . GLU A 1 248 ? -12.635 -9.829 15.401 1.00 97.94 248 GLU A C 1
ATOM 1945 O O . GLU A 1 248 ? -12.237 -9.894 14.234 1.00 97.94 248 GLU A O 1
ATOM 1950 N N . LEU A 1 249 ? -11.994 -9.101 16.325 1.00 97.81 249 LEU A N 1
ATOM 1951 C CA . LEU A 1 249 ? -10.807 -8.303 16.020 1.00 97.81 249 LEU A CA 1
ATOM 1952 C C . LEU A 1 249 ? -9.667 -9.171 15.469 1.00 97.81 249 LEU A C 1
ATOM 1954 O O . LEU A 1 249 ? -9.040 -8.801 14.476 1.00 97.81 249 LEU A O 1
ATOM 1958 N N . ARG A 1 250 ? -9.413 -10.339 16.075 1.00 98.38 250 ARG A N 1
ATOM 1959 C CA . ARG A 1 250 ? -8.403 -11.292 15.590 1.00 98.38 250 ARG A CA 1
ATOM 1960 C C . ARG A 1 250 ? -8.705 -11.748 14.160 1.00 98.38 250 ARG A C 1
ATOM 1962 O O . ARG A 1 250 ? -7.791 -11.780 13.338 1.00 98.38 250 ARG A O 1
ATOM 1969 N N . GLY A 1 251 ? -9.967 -12.050 13.853 1.00 97.75 251 GLY A N 1
ATOM 1970 C CA . GLY A 1 251 ? -10.410 -12.422 12.508 1.00 97.75 251 GLY A CA 1
ATOM 1971 C C . GLY A 1 251 ? -10.136 -11.326 11.475 1.00 97.75 251 GLY A C 1
ATOM 1972 O O . GLY A 1 251 ? -9.541 -11.597 10.434 1.00 97.75 251 GLY A O 1
ATOM 1973 N N . LEU A 1 252 ? -10.481 -10.074 11.792 1.00 96.88 252 LEU A N 1
ATOM 1974 C CA . LEU A 1 252 ? -10.220 -8.920 10.921 1.00 96.88 252 LEU A CA 1
ATOM 1975 C C . LEU A 1 252 ? -8.719 -8.680 10.694 1.00 96.88 252 LEU A C 1
ATOM 1977 O O . LEU A 1 252 ? -8.298 -8.377 9.577 1.00 96.88 252 LEU A O 1
ATOM 1981 N N . VAL A 1 253 ? -7.894 -8.837 11.734 1.00 97.06 253 VAL A N 1
ATOM 1982 C CA . VAL A 1 253 ? -6.432 -8.708 11.618 1.00 97.06 253 VAL A CA 1
ATOM 1983 C C . VAL A 1 253 ? -5.846 -9.810 10.735 1.00 97.06 253 VAL A C 1
ATOM 1985 O O . VAL A 1 253 ? -4.984 -9.511 9.909 1.00 97.06 253 VAL A O 1
ATOM 1988 N N . SER A 1 254 ? -6.328 -11.051 10.858 1.00 97.88 254 SER A N 1
ATOM 1989 C CA . SER A 1 254 ? -5.913 -12.154 9.980 1.00 97.88 254 SER A CA 1
ATOM 1990 C C . SER A 1 254 ? -6.218 -11.835 8.516 1.00 97.88 254 SER A C 1
ATOM 1992 O O . SER A 1 254 ? -5.310 -11.837 7.690 1.00 97.88 254 SER A O 1
ATOM 1994 N N . GLN A 1 255 ? -7.456 -11.430 8.214 1.00 97.69 255 GLN A N 1
ATOM 1995 C CA . GLN A 1 255 ? -7.866 -11.057 6.853 1.00 97.69 255 GLN A CA 1
ATOM 1996 C C . GLN A 1 255 ? -7.013 -9.916 6.280 1.00 97.69 255 GLN A C 1
ATOM 1998 O O . GLN A 1 255 ? -6.670 -9.913 5.099 1.00 97.69 255 GLN A O 1
ATOM 2003 N N . ARG A 1 256 ? -6.613 -8.951 7.117 1.00 96.94 256 ARG A N 1
ATOM 2004 C CA . ARG A 1 256 ? -5.716 -7.864 6.702 1.00 96.94 256 ARG A CA 1
ATOM 2005 C C . ARG A 1 256 ? -4.327 -8.368 6.302 1.00 96.94 256 ARG A C 1
ATOM 2007 O O . ARG A 1 256 ? -3.708 -7.784 5.410 1.00 96.94 256 ARG A O 1
ATOM 2014 N N . ILE A 1 257 ? -3.802 -9.389 6.977 1.00 97.12 257 ILE A N 1
ATOM 2015 C CA . ILE A 1 257 ? -2.513 -9.998 6.624 1.00 97.12 257 ILE A CA 1
ATOM 2016 C C . ILE A 1 257 ? -2.632 -10.698 5.273 1.00 97.12 257 ILE A C 1
ATOM 2018 O O . ILE A 1 257 ? -1.809 -10.437 4.397 1.00 97.12 257 ILE A O 1
ATOM 2022 N N . ASP A 1 258 ? -3.679 -11.498 5.082 1.00 97.94 258 ASP A N 1
ATOM 2023 C CA . ASP A 1 258 ? -3.921 -12.214 3.827 1.00 97.94 258 ASP A CA 1
ATOM 2024 C C . ASP A 1 258 ? -4.032 -11.244 2.647 1.00 97.94 258 ASP A C 1
ATOM 2026 O O . ASP A 1 258 ? -3.370 -11.408 1.623 1.00 97.94 258 ASP A O 1
ATOM 2030 N N . LEU A 1 259 ? -4.776 -10.152 2.825 1.00 97.25 259 LEU A N 1
ATOM 2031 C CA . LEU A 1 259 ? -4.924 -9.126 1.801 1.00 97.25 259 LEU A CA 1
ATOM 2032 C C . LEU A 1 259 ? -3.600 -8.412 1.482 1.00 97.25 259 LEU A C 1
ATOM 2034 O O . LEU A 1 259 ? -3.304 -8.131 0.324 1.00 97.25 259 LEU A O 1
ATOM 2038 N N . ARG A 1 260 ? -2.744 -8.174 2.484 1.00 96.69 260 ARG A N 1
ATOM 2039 C CA . ARG A 1 260 ? -1.387 -7.649 2.249 1.00 96.69 260 ARG A CA 1
ATOM 2040 C C . ARG A 1 260 ? -0.515 -8.622 1.462 1.00 96.69 260 ARG A C 1
ATOM 2042 O O . ARG A 1 260 ? 0.325 -8.174 0.684 1.00 96.69 260 ARG A O 1
ATOM 2049 N N . LEU A 1 261 ? -0.667 -9.928 1.677 1.00 97.56 261 LEU A N 1
ATOM 2050 C CA . LEU A 1 261 ? 0.037 -10.934 0.883 1.00 97.56 261 LEU A CA 1
ATOM 2051 C C . LEU A 1 261 ? -0.451 -10.913 -0.569 1.00 97.56 261 LEU A C 1
ATOM 2053 O O . LEU A 1 261 ? 0.379 -10.925 -1.474 1.00 97.56 261 LEU A O 1
ATOM 2057 N N . GLN A 1 262 ? -1.761 -10.780 -0.791 1.00 97.75 262 GLN A N 1
ATOM 2058 C CA . GLN A 1 262 ? -2.344 -10.638 -2.129 1.00 97.75 262 GLN A CA 1
ATOM 2059 C C . GLN A 1 262 ? -1.853 -9.373 -2.847 1.00 97.75 262 GLN A C 1
ATOM 2061 O O . GLN A 1 262 ? -1.412 -9.454 -3.991 1.00 97.75 262 GLN A O 1
ATOM 2066 N N . GLU A 1 263 ? -1.835 -8.218 -2.173 1.00 96.88 263 GLU A N 1
ATOM 2067 C CA . GLU A 1 263 ? -1.281 -6.980 -2.743 1.00 96.88 263 GLU A CA 1
ATOM 2068 C C . GLU A 1 263 ? 0.190 -7.140 -3.153 1.00 96.88 263 GLU A C 1
ATOM 2070 O O . GLU A 1 263 ? 0.587 -6.708 -4.236 1.00 96.88 263 GLU A O 1
ATOM 2075 N N . ARG A 1 264 ? 1.011 -7.774 -2.304 1.00 96.00 264 ARG A N 1
ATOM 2076 C CA . ARG A 1 264 ? 2.429 -8.033 -2.605 1.00 96.00 264 ARG A CA 1
ATOM 2077 C C . ARG A 1 264 ? 2.597 -8.989 -3.781 1.00 96.00 264 ARG A C 1
ATOM 2079 O O . ARG A 1 264 ? 3.476 -8.764 -4.607 1.00 96.00 264 ARG A O 1
ATOM 2086 N N . ALA A 1 265 ? 1.769 -10.028 -3.861 1.00 97.50 265 ALA A N 1
ATOM 2087 C CA . ALA A 1 265 ? 1.775 -10.966 -4.978 1.00 97.50 265 ALA A CA 1
ATOM 2088 C C . ALA A 1 265 ? 1.432 -10.259 -6.299 1.00 97.50 265 ALA A C 1
ATOM 2090 O O . ALA A 1 265 ? 2.168 -10.405 -7.273 1.00 97.50 265 ALA A O 1
ATOM 2091 N N . HIS A 1 266 ? 0.399 -9.409 -6.306 1.00 97.88 266 HIS A N 1
ATOM 2092 C CA . HIS A 1 266 ? 0.032 -8.595 -7.471 1.00 97.88 266 HIS A CA 1
ATOM 2093 C C . HIS A 1 266 ? 1.166 -7.656 -7.902 1.00 97.88 266 HIS A C 1
ATOM 2095 O O . HIS A 1 266 ? 1.513 -7.573 -9.078 1.00 97.88 266 HIS A O 1
ATOM 2101 N N . GLN A 1 267 ? 1.810 -6.976 -6.949 1.00 95.38 267 GLN A N 1
ATOM 2102 C CA . GLN A 1 267 ? 2.965 -6.120 -7.240 1.00 95.38 267 GLN A CA 1
ATOM 2103 C C . GLN A 1 267 ? 4.147 -6.907 -7.818 1.00 95.38 267 GLN A C 1
ATOM 2105 O O . GLN A 1 267 ? 4.788 -6.436 -8.759 1.00 95.38 267 GLN A O 1
ATOM 2110 N N . ALA A 1 268 ? 4.429 -8.099 -7.285 1.00 96.12 268 ALA A N 1
ATOM 2111 C CA . ALA A 1 268 ? 5.464 -8.980 -7.815 1.00 96.12 268 ALA A CA 1
ATOM 2112 C C . ALA A 1 268 ? 5.150 -9.403 -9.257 1.00 96.12 268 ALA A C 1
ATOM 2114 O O . ALA A 1 268 ? 6.030 -9.345 -10.111 1.00 96.12 268 ALA A O 1
ATOM 2115 N N . GLU A 1 269 ? 3.894 -9.739 -9.558 1.00 98.00 269 GLU A N 1
ATOM 2116 C CA . GLU A 1 269 ? 3.454 -10.064 -10.917 1.00 98.00 269 GLU A CA 1
ATOM 2117 C C . GLU A 1 269 ? 3.648 -8.884 -11.887 1.00 98.00 269 GLU A C 1
ATOM 2119 O O . GLU A 1 269 ? 4.189 -9.055 -12.980 1.00 98.00 269 GLU A O 1
ATOM 2124 N N . GLN A 1 270 ? 3.272 -7.667 -11.482 1.00 97.06 270 GLN A N 1
ATOM 2125 C CA . GLN A 1 270 ? 3.464 -6.456 -12.293 1.00 97.06 270 GLN A CA 1
ATOM 2126 C C . GLN A 1 270 ? 4.947 -6.168 -12.568 1.00 97.06 270 GLN A C 1
ATOM 2128 O O . GLN A 1 270 ? 5.311 -5.762 -13.674 1.00 97.06 270 GLN A O 1
ATOM 2133 N N . LEU A 1 271 ? 5.816 -6.379 -11.575 1.00 96.00 271 LEU A N 1
ATOM 2134 C CA . LEU A 1 271 ? 7.262 -6.234 -11.743 1.00 96.00 271 LEU A CA 1
ATOM 2135 C C . LEU A 1 271 ? 7.830 -7.292 -12.695 1.00 96.00 271 LEU A C 1
ATOM 2137 O O . LEU A 1 271 ? 8.625 -6.938 -13.564 1.00 96.00 271 LEU A O 1
ATOM 2141 N N . SER A 1 272 ? 7.385 -8.547 -12.589 1.00 97.25 272 SER A N 1
ATOM 2142 C CA . SER A 1 272 ? 7.779 -9.620 -13.509 1.00 97.25 272 SER A CA 1
ATOM 2143 C C . SER A 1 272 ? 7.405 -9.289 -14.954 1.00 97.25 272 SER A C 1
ATOM 2145 O O . SER A 1 272 ? 8.269 -9.345 -15.826 1.00 97.25 272 SER A O 1
ATOM 2147 N N . LYS A 1 273 ? 6.175 -8.815 -15.202 1.00 97.56 273 LYS A N 1
ATOM 2148 C CA . LYS A 1 273 ? 5.727 -8.393 -16.544 1.00 97.56 273 LYS A CA 1
ATOM 2149 C C . LYS A 1 273 ? 6.592 -7.275 -17.129 1.00 97.56 273 LYS A C 1
ATOM 2151 O O . LYS A 1 273 ? 6.978 -7.330 -18.291 1.00 97.56 273 LYS A O 1
ATOM 2156 N N . ARG A 1 274 ? 6.932 -6.257 -16.330 1.00 96.81 274 ARG A N 1
ATOM 2157 C CA . ARG A 1 274 ? 7.812 -5.160 -16.783 1.00 96.81 274 ARG A CA 1
ATOM 2158 C C . ARG A 1 274 ? 9.221 -5.645 -17.099 1.00 96.81 274 ARG A C 1
ATOM 2160 O O . ARG A 1 274 ? 9.848 -5.148 -18.028 1.00 96.81 274 ARG A O 1
ATOM 2167 N N . LEU A 1 275 ? 9.720 -6.594 -16.316 1.00 97.00 275 LEU A N 1
ATOM 2168 C CA . LEU A 1 275 ? 11.038 -7.177 -16.512 1.00 97.00 275 LEU A CA 1
ATOM 2169 C C . LEU A 1 275 ? 11.087 -8.020 -17.792 1.00 97.00 275 LEU A C 1
ATOM 2171 O O . LEU A 1 275 ? 12.054 -7.920 -18.543 1.00 97.00 275 LEU A O 1
ATOM 2175 N N . GLU A 1 276 ? 10.039 -8.792 -18.076 1.00 98.00 276 GLU A N 1
ATOM 2176 C CA . GLU A 1 276 ? 9.877 -9.509 -19.346 1.00 98.00 276 GLU A CA 1
ATOM 2177 C C . GLU A 1 276 ? 9.835 -8.541 -20.534 1.00 98.00 276 GLU A C 1
ATOM 2179 O O . GLU A 1 276 ? 10.636 -8.679 -21.454 1.00 98.00 276 GLU A O 1
ATOM 2184 N N . GLN A 1 277 ? 9.019 -7.485 -20.461 1.00 97.38 277 GLN A N 1
ATOM 2185 C CA . GLN A 1 277 ? 8.961 -6.445 -21.498 1.00 97.38 277 GLN A CA 1
ATOM 2186 C C . GLN A 1 277 ? 10.320 -5.770 -21.736 1.00 97.38 277 GLN A C 1
ATOM 2188 O O . GLN A 1 277 ? 10.697 -5.517 -22.879 1.00 97.38 277 GLN A O 1
ATOM 2193 N N . ALA A 1 278 ? 11.076 -5.487 -20.6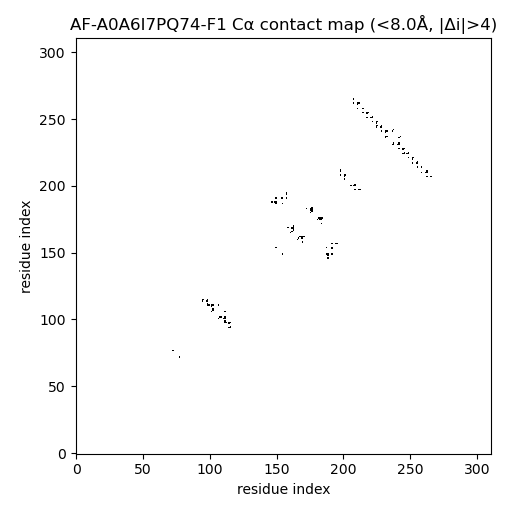72 1.00 96.06 278 ALA A N 1
ATOM 2194 C CA . ALA A 1 278 ? 12.410 -4.906 -20.789 1.00 96.06 278 ALA A CA 1
ATOM 2195 C C . ALA A 1 278 ? 13.402 -5.867 -21.465 1.00 96.06 278 ALA A C 1
ATOM 2197 O O . ALA A 1 278 ? 14.188 -5.438 -22.309 1.00 96.06 278 ALA A O 1
ATOM 2198 N N . ARG A 1 279 ? 13.349 -7.166 -21.136 1.00 96.81 279 ARG A N 1
ATOM 2199 C CA . ARG A 1 279 ? 14.164 -8.203 -21.792 1.00 96.81 279 ARG A CA 1
ATOM 2200 C C . ARG A 1 279 ? 13.816 -8.344 -23.271 1.00 96.81 279 ARG A C 1
ATOM 2202 O O . ARG A 1 279 ? 14.719 -8.446 -24.098 1.00 96.81 279 ARG A O 1
ATOM 2209 N N . ASP A 1 280 ? 12.532 -8.305 -23.606 1.00 97.94 280 ASP A N 1
ATOM 2210 C CA . ASP A 1 280 ? 12.077 -8.337 -24.995 1.00 97.94 280 ASP A CA 1
ATOM 2211 C C . ASP A 1 280 ? 12.556 -7.111 -25.775 1.00 97.94 280 ASP A C 1
ATOM 2213 O O . ASP A 1 280 ? 13.058 -7.256 -26.889 1.00 97.94 280 ASP A O 1
ATOM 2217 N N . GLY A 1 281 ? 12.492 -5.922 -25.167 1.00 96.81 281 GLY A N 1
ATOM 2218 C CA . GLY A 1 281 ? 13.063 -4.699 -25.733 1.00 96.81 281 GLY A CA 1
ATOM 2219 C C . GLY A 1 281 ? 14.562 -4.833 -26.016 1.00 96.81 281 GLY A C 1
ATOM 2220 O O . GLY A 1 281 ? 15.000 -4.565 -27.130 1.00 96.81 281 GLY A O 1
ATOM 2221 N N . GLN A 1 282 ? 15.336 -5.347 -25.054 1.00 97.25 282 GLN A N 1
ATOM 2222 C CA . GLN A 1 282 ? 16.775 -5.582 -25.229 1.00 97.25 282 GLN A CA 1
ATOM 2223 C C . GLN A 1 282 ? 17.088 -6.573 -26.356 1.00 97.25 282 GLN A C 1
ATOM 2225 O O . GLN A 1 282 ? 18.046 -6.368 -27.100 1.00 97.25 282 GLN A O 1
ATOM 2230 N N . ARG A 1 283 ? 16.292 -7.639 -26.500 1.00 97.62 283 ARG A N 1
ATOM 2231 C CA . ARG A 1 283 ? 16.449 -8.607 -27.593 1.00 97.62 283 ARG A CA 1
ATOM 2232 C C . ARG A 1 283 ? 16.187 -7.959 -28.953 1.00 97.62 283 ARG A C 1
ATOM 2234 O O . ARG A 1 283 ? 17.003 -8.113 -29.855 1.00 97.62 283 ARG A O 1
ATOM 2241 N N . LEU A 1 284 ? 15.108 -7.186 -29.079 1.00 97.69 284 LEU A N 1
ATOM 2242 C CA . LEU A 1 284 ? 14.796 -6.454 -30.311 1.00 97.69 284 LEU A CA 1
ATOM 2243 C C . LEU A 1 284 ? 15.879 -5.425 -30.659 1.00 97.69 284 LEU A C 1
ATOM 2245 O O . LEU A 1 284 ? 16.246 -5.279 -31.824 1.00 97.69 284 LEU A O 1
ATOM 2249 N N . ASP A 1 285 ? 16.418 -4.727 -29.661 1.00 96.69 285 ASP A N 1
ATOM 2250 C CA . ASP A 1 285 ? 17.512 -3.778 -29.864 1.00 96.69 285 ASP A CA 1
ATOM 2251 C C . ASP A 1 285 ? 18.809 -4.485 -30.281 1.00 96.69 285 ASP A C 1
ATOM 2253 O O . ASP A 1 285 ? 19.536 -3.972 -31.132 1.00 96.69 285 ASP A O 1
ATOM 2257 N N . ALA A 1 286 ? 19.085 -5.681 -29.750 1.00 96.88 286 ALA A N 1
ATOM 2258 C CA . ALA A 1 286 ? 20.222 -6.498 -30.169 1.00 96.88 286 ALA A CA 1
ATOM 2259 C C . ALA A 1 286 ? 20.099 -6.948 -31.636 1.00 96.88 286 ALA A C 1
ATOM 2261 O O . ALA A 1 286 ? 21.050 -6.790 -32.401 1.00 96.88 286 ALA A O 1
ATOM 2262 N N . GLU A 1 287 ? 18.920 -7.415 -32.054 1.00 96.69 287 GLU A N 1
ATOM 2263 C CA . GLU A 1 287 ? 18.637 -7.784 -33.450 1.00 96.69 287 GLU A CA 1
ATOM 2264 C C . GLU A 1 287 ? 18.767 -6.575 -34.393 1.00 96.69 287 GLU A C 1
ATOM 2266 O O . GLU A 1 287 ? 19.398 -6.652 -35.450 1.00 96.69 287 GLU A O 1
ATOM 2271 N N . ARG A 1 288 ? 18.227 -5.412 -33.998 1.00 97.81 288 ARG A N 1
ATOM 2272 C CA . ARG A 1 288 ? 18.360 -4.159 -34.763 1.00 97.81 288 ARG A CA 1
ATOM 2273 C C . ARG A 1 288 ? 19.804 -3.694 -34.857 1.00 97.81 288 ARG A C 1
ATOM 2275 O O . ARG A 1 288 ? 20.221 -3.217 -35.912 1.00 97.81 288 ARG A O 1
ATOM 2282 N N . ARG A 1 289 ? 20.567 -3.820 -33.769 1.00 98.00 289 ARG A N 1
ATOM 2283 C CA . ARG A 1 289 ? 21.994 -3.496 -33.746 1.00 98.00 289 ARG A CA 1
ATOM 2284 C C . ARG A 1 289 ? 22.752 -4.361 -34.743 1.00 98.00 289 ARG A C 1
ATOM 2286 O O . ARG A 1 289 ? 23.560 -3.819 -35.485 1.00 98.00 289 ARG A O 1
ATOM 2293 N N . GLU A 1 290 ? 22.489 -5.662 -34.792 1.00 96.94 290 GLU A N 1
ATOM 2294 C CA . GLU A 1 290 ? 23.131 -6.566 -35.752 1.00 96.94 290 GLU A CA 1
ATOM 2295 C C . GLU A 1 290 ? 22.805 -6.179 -37.201 1.00 96.94 290 GLU A C 1
ATOM 2297 O O . GLU A 1 290 ? 23.709 -6.026 -38.021 1.00 96.94 290 GLU A O 1
ATOM 2302 N N . GLN A 1 291 ? 21.534 -5.899 -37.504 1.00 97.06 291 GLN A N 1
ATOM 2303 C CA . GLN A 1 291 ? 21.124 -5.408 -38.826 1.00 97.06 291 GLN A CA 1
ATOM 2304 C C . GLN A 1 291 ? 21.801 -4.083 -39.196 1.00 97.06 291 GLN A C 1
ATOM 2306 O O . GLN A 1 291 ? 22.207 -3.886 -40.342 1.00 97.06 291 GLN A O 1
ATOM 2311 N N . PHE A 1 292 ? 21.917 -3.166 -38.235 1.00 97.56 292 PHE A N 1
ATOM 2312 C CA . PHE A 1 292 ? 22.594 -1.890 -38.427 1.00 97.56 292 PHE A CA 1
ATOM 2313 C C . PHE A 1 292 ? 24.090 -2.082 -38.694 1.00 97.56 292 PHE A C 1
ATOM 2315 O O . PHE A 1 292 ? 24.607 -1.508 -39.648 1.00 97.56 292 PHE A O 1
ATOM 2322 N N . VAL A 1 293 ? 24.768 -2.923 -37.906 1.00 98.06 293 VAL A N 1
ATOM 2323 C CA . VAL A 1 293 ? 26.184 -3.264 -38.111 1.00 98.06 293 VAL A CA 1
ATOM 2324 C C . VAL A 1 293 ? 26.387 -3.877 -39.494 1.00 98.06 293 VAL A C 1
ATOM 2326 O O . VAL A 1 293 ? 27.229 -3.385 -40.235 1.00 98.06 293 VAL A O 1
ATOM 2329 N N . ASN A 1 294 ? 25.571 -4.859 -39.889 1.00 98.00 294 ASN A N 1
ATOM 2330 C CA . ASN A 1 294 ? 25.663 -5.494 -41.207 1.00 98.00 294 ASN A CA 1
ATOM 2331 C C . ASN A 1 294 ? 25.499 -4.479 -42.344 1.00 98.00 294 ASN A C 1
ATOM 2333 O O . ASN A 1 294 ? 26.315 -4.446 -43.264 1.00 98.00 294 ASN A O 1
ATOM 2337 N N . ARG A 1 295 ? 24.501 -3.589 -42.247 1.00 98.31 295 ARG A N 1
ATOM 2338 C CA . ARG A 1 295 ? 24.296 -2.509 -43.221 1.00 98.31 295 ARG A CA 1
ATOM 2339 C C . ARG A 1 295 ? 25.519 -1.598 -43.323 1.00 98.31 295 ARG A C 1
ATOM 2341 O O . ARG A 1 295 ? 25.987 -1.335 -44.427 1.00 98.31 295 ARG A O 1
ATOM 2348 N N . MET A 1 296 ? 26.047 -1.145 -42.187 1.00 98.12 296 MET A N 1
ATOM 2349 C CA . MET A 1 296 ? 27.230 -0.283 -42.155 1.00 98.12 296 MET A CA 1
ATOM 2350 C C . MET A 1 296 ? 28.453 -0.994 -42.749 1.00 98.12 296 MET A C 1
ATOM 2352 O O . MET A 1 296 ? 29.171 -0.411 -43.558 1.00 98.12 296 MET A O 1
ATOM 2356 N N . THR A 1 297 ? 28.677 -2.264 -42.403 1.00 98.50 297 THR A N 1
ATOM 2357 C CA . THR A 1 297 ? 29.774 -3.074 -42.947 1.00 98.50 297 THR A CA 1
ATOM 2358 C C . THR A 1 297 ? 29.665 -3.227 -44.463 1.00 98.50 297 THR A C 1
ATOM 2360 O O . THR A 1 297 ? 30.655 -3.013 -45.162 1.00 98.50 297 THR A O 1
ATOM 2363 N N . GLU A 1 298 ? 28.479 -3.527 -44.996 1.00 98.50 298 GLU A N 1
ATOM 2364 C CA . GLU A 1 298 ? 28.256 -3.597 -46.445 1.00 98.50 298 GLU A CA 1
ATOM 2365 C C . GLU A 1 298 ? 28.549 -2.265 -47.146 1.00 98.50 298 GLU A C 1
ATOM 2367 O O . GLU A 1 298 ? 29.173 -2.245 -48.209 1.00 98.50 298 GLU A O 1
ATOM 2372 N N . GLU A 1 299 ? 28.125 -1.142 -46.562 1.00 98.00 299 GLU A N 1
ATOM 2373 C CA . GLU A 1 299 ? 28.408 0.192 -47.098 1.00 98.00 299 GLU A CA 1
ATOM 2374 C C . GLU A 1 299 ? 29.914 0.488 -47.140 1.00 98.00 299 GLU A C 1
ATOM 2376 O O . GLU A 1 299 ? 30.409 1.015 -48.144 1.00 98.00 299 GLU A O 1
ATOM 2381 N N . PHE A 1 300 ? 30.659 0.100 -46.099 1.00 98.06 300 PHE A N 1
ATOM 2382 C CA . PHE A 1 300 ? 32.117 0.227 -46.064 1.00 98.06 300 PHE A CA 1
ATOM 2383 C C . PHE A 1 300 ? 32.802 -0.637 -47.128 1.00 98.06 300 PHE A C 1
ATOM 2385 O O . PHE A 1 300 ? 33.646 -0.120 -47.862 1.00 98.06 300 PHE A O 1
ATOM 2392 N N . VAL A 1 301 ? 32.413 -1.907 -47.279 1.00 97.94 301 VAL A N 1
ATOM 2393 C CA . VAL A 1 301 ? 32.969 -2.804 -48.312 1.00 97.94 301 VAL A CA 1
ATOM 2394 C C . VAL A 1 301 ? 32.723 -2.233 -49.712 1.00 97.94 301 VAL A C 1
ATOM 2396 O O . VAL A 1 301 ? 33.662 -2.061 -50.488 1.00 97.94 301 VAL A O 1
ATOM 2399 N N . ARG A 1 302 ? 31.487 -1.803 -50.011 1.00 97.81 302 ARG A N 1
ATOM 2400 C CA . ARG A 1 302 ? 31.141 -1.172 -51.301 1.00 97.81 302 ARG A CA 1
ATOM 2401 C C . ARG A 1 302 ? 31.916 0.120 -51.565 1.00 97.81 302 ARG A C 1
ATOM 2403 O O . ARG A 1 302 ? 32.073 0.522 -52.719 1.00 97.81 302 ARG A O 1
ATOM 2410 N N . ARG A 1 303 ? 32.337 0.842 -50.524 1.00 97.62 303 ARG A N 1
ATOM 2411 C CA . ARG A 1 303 ? 33.178 2.038 -50.666 1.00 97.62 303 ARG A CA 1
ATOM 2412 C C . ARG A 1 303 ? 34.607 1.660 -51.057 1.00 97.62 303 ARG A C 1
ATOM 2414 O O . ARG A 1 303 ? 35.096 2.197 -52.044 1.00 97.62 303 ARG A O 1
ATOM 2421 N N . VAL A 1 304 ? 35.217 0.703 -50.359 1.00 97.81 304 VAL A N 1
ATOM 2422 C CA . VAL A 1 304 ? 36.584 0.225 -50.643 1.00 97.81 304 VAL A CA 1
ATOM 2423 C C . VAL A 1 304 ? 36.695 -0.368 -52.053 1.00 97.81 304 VAL A C 1
ATOM 2425 O O . VAL A 1 304 ? 37.642 -0.066 -52.781 1.00 97.81 304 VAL A O 1
ATOM 2428 N N . ASP A 1 305 ? 35.696 -1.136 -52.492 1.00 97.31 305 ASP A N 1
ATOM 2429 C CA . ASP A 1 305 ? 35.676 -1.717 -53.841 1.00 97.31 305 ASP A CA 1
ATOM 2430 C C . ASP A 1 305 ? 35.639 -0.651 -54.946 1.00 97.31 305 ASP A C 1
ATOM 2432 O O . ASP A 1 305 ? 36.268 -0.806 -55.996 1.00 97.31 305 ASP A O 1
ATOM 2436 N N . ARG A 1 306 ? 34.907 0.450 -54.722 1.00 97.25 306 ARG A N 1
ATOM 2437 C CA . ARG A 1 306 ? 34.842 1.574 -55.670 1.00 97.25 306 ARG A CA 1
ATOM 2438 C C . ARG A 1 306 ? 36.181 2.291 -55.796 1.00 97.25 306 ARG A C 1
ATOM 2440 O O . ARG A 1 306 ? 36.555 2.641 -56.912 1.00 97.25 306 ARG A O 1
ATOM 2447 N N . ASP A 1 307 ? 36.885 2.479 -54.686 1.00 96.75 307 ASP A N 1
ATOM 2448 C CA . ASP A 1 307 ? 38.201 3.121 -54.680 1.00 96.75 307 ASP A CA 1
ATOM 2449 C C . ASP A 1 307 ? 39.252 2.226 -55.356 1.00 96.75 307 ASP A C 1
ATOM 2451 O O . ASP A 1 307 ? 40.066 2.708 -56.140 1.00 96.75 307 ASP A O 1
ATOM 2455 N N . THR A 1 308 ? 39.171 0.908 -55.148 1.00 96.88 308 THR A N 1
ATOM 2456 C CA . THR A 1 308 ? 40.109 -0.062 -55.738 1.00 96.88 308 THR A CA 1
ATOM 2457 C C . THR A 1 308 ? 39.954 -0.183 -57.257 1.00 96.88 308 THR A C 1
ATOM 2459 O O . THR A 1 308 ? 40.948 -0.327 -57.953 1.00 96.88 308 THR A O 1
ATOM 2462 N N . ARG A 1 309 ? 38.732 -0.083 -57.802 1.00 95.12 309 ARG A N 1
ATOM 2463 C CA . ARG A 1 309 ? 38.489 -0.133 -59.263 1.00 95.12 309 ARG A CA 1
ATOM 2464 C C . ARG A 1 309 ? 38.892 1.137 -60.017 1.00 95.12 309 ARG A C 1
ATOM 2466 O O . ARG A 1 309 ? 38.852 1.142 -61.245 1.00 95.12 309 ARG A O 1
ATOM 2473 N N . ARG A 1 310 ? 39.160 2.232 -59.304 1.00 91.19 310 ARG A N 1
ATOM 2474 C CA . ARG A 1 310 ? 39.498 3.532 -59.897 1.00 91.19 310 ARG A CA 1
ATOM 2475 C C . ARG A 1 310 ? 41.008 3.727 -60.075 1.00 91.19 310 ARG A C 1
ATOM 2477 O O . ARG A 1 310 ? 41.393 4.620 -60.827 1.00 91.19 310 ARG A O 1
ATOM 2484 N N . ASN A 1 311 ? 41.810 2.912 -59.393 1.00 81.00 311 ASN A N 1
ATOM 2485 C CA . ASN A 1 311 ? 43.264 2.832 -59.529 1.00 81.00 311 ASN A CA 1
ATOM 2486 C C . ASN A 1 311 ? 43.647 1.746 -60.537 1.00 81.00 311 ASN A C 1
ATOM 2488 O O . ASN A 1 311 ? 44.671 1.948 -61.223 1.00 81.00 311 ASN A O 1
#

Mean predicted aligned error: 16.2 Å

Sequence (311 aa):
MNRITEIRRSRMSPIVTAALACVIASPLFVAGVAAAQTGAEAEAQGVEREARTDRTERRGQPRQRGEAGAREFSTEVMRERLTKRLNDIDAERARITDALTLIDDGAPAEEVLRSLRPQADAEAGERPRRWQRPNGAHGMRGHDGAHRPVPPHVRERMMEVLKERNPDLHRRMSEMRRNRPEAADRMTEFLAPRMQELSELSERDPALFELRMQALRLDLSSIEAARRVADLRRAGDAGDGLAAAEQELRGLVSQRIDLRLQERAHQAEQLSKRLEQARDGQRLDAERREQFVNRMTEEFVRRVDRDTRRN

Foldseek 3Di:
DDDDDDDPDDDDDPDPDDDPDDDDDDDDDDDDDDDDDDDDDDDDDDDDDDDDDDDDDDDDDPPCPDCPDVPVCPPVVVVVVVVVVVVVVVVQVVLVVVLVVCVVVVHDPVVSVVSNDDCVVVPPPPDPPPDPDPDDDPDDPDPVVPLDQDDPVLLVVLLVCCVVPPVPVSVVLVVCCVPPVVVSRVVCSVCSVLSVVLVVCVVVPVPLSVLSVVLVVLVVVLVVLVVQLVVCVVVVNPDPSNVVSVVSNVVSVVVNVVSVVVSVVVVVVVVVVVVVVVVVVVVVVVVVVVVVVVVVVVVVVVVVVVVVVVD

Nearest PDB structures (foldseek):
  8i21-assembly1_A  TM=5.274E-01  e=2.223E+00  Saccharomyces cerevisiae S288C
  6ixf-assembly1_A  TM=2.203E-01  e=3.909E+00  Homo sapiens

pLDDT: mean 78.98, std 23.01, range [34.59, 98.5]

Secondary structure (DSSP, 8-state):
----------------------------------------------------------S---------------HHHHHHHHHHHHHHHHHHHHHHHHHHHHHHTT--HHHHHHHTS-GGGTS-TT--S----SSS--SS----S--PPPPHHHHHHHHHHHHHH-HHHHHHHHHHHHH-HHHHHHHHHHHHHHHHHHHHHHHH-HHHHHHHHHHHHHHHHHHHHHHHHHHHHHTT--SHHHHHHHHHHHHHHHHHHHHHHHHHHHHHHHHHHHHHHHHHHHHHHHHHHHHHHHHHHHHHHHHHHHHHTT-

Solvent-accessible surface area (backbone atoms only — not comparable to full-atom values): 19449 Å² total; per-residue (Å²): 139,86,82,83,83,81,80,80,80,78,81,80,79,94,82,86,86,88,89,88,79,90,87,91,85,80,81,89,82,88,76,88,83,79,89,87,82,89,84,82,87,88,79,87,83,89,77,85,88,82,88,80,87,80,83,89,81,87,89,74,80,71,75,74,75,62,85,76,54,88,63,75,79,45,68,63,61,51,47,53,52,50,53,51,53,48,53,54,51,51,55,49,51,50,34,54,52,53,31,49,52,38,53,77,74,64,54,57,69,68,58,39,57,54,54,64,46,70,69,74,71,75,76,57,64,88,66,76,95,78,71,85,70,96,74,88,70,93,66,91,75,72,85,72,64,70,78,70,78,70,55,68,72,60,54,50,54,48,48,52,52,27,48,75,78,33,50,67,60,32,50,52,49,54,50,33,42,74,77,37,44,73,59,33,51,56,49,46,57,69,43,46,66,58,50,53,54,42,57,57,25,53,78,76,38,54,70,61,26,54,54,52,52,52,50,52,54,45,52,55,52,37,53,53,31,49,48,52,36,51,51,35,54,74,70,66,48,83,50,71,67,38,57,51,34,48,50,51,32,51,51,44,54,51,54,53,50,54,50,51,52,51,54,51,51,53,52,51,52,55,51,51,54,52,52,52,53,52,51,52,50,53,52,53,51,51,55,50,48,50,54,49,50,50,52,52,52,52,53,52,50,59,48,53,53,54,58,62,75,73,109

Radius of gyration: 33.3 Å; Cα contacts (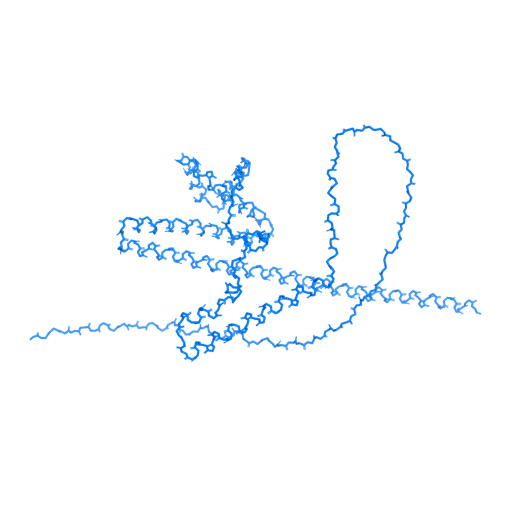8 Å, |Δi|>4): 87; chains: 1; bounding box: 70×95×103 Å